Protein AF-0000000077903259 (afdb_homodimer)

Organism: NCBI:txid853

Nearest PDB structures (foldseek):
  1xty-assembly2_D  TM=8.530E-01  e=1.670E-07  Saccharolobus solfataricus P2
  2zv3-assembly3_F  TM=8.257E-01  e=1.287E-07  Methanocaldococcus jannaschii DSM 2661
  2zv3-assembly5_I-2  TM=8.261E-01  e=5.765E-07  Methanocaldococcus jannaschii DSM 2661
  1q7s-assembly3_B  TM=8.439E-01  e=1.436E-06  Homo sapiens
  2zv3-assembly2_C  TM=8.341E-01  e=1.436E-06  Methanocaldococcus jannaschii DSM 2661

Sequence (300 aa):
MRQLIIARKDLQMSPGKLAAQCCHASLAFLTDPIGMGQGVEPIEKDGEITGYRAEIMLEKATYEEWFDGSFTKTICGAKNHNQLLKAKTIAEELGLVENKDFFLIRDACHTELEPEEFDENGEGMTLTCIGFRPLPDEIAHQISHKFHLYMRQLIIARKDLQMSPGKLAAQCCHASLAFLTDPIGMGQGVEPIEKDGEITGYRAEIMLEKATYEEWFDGSFTKTICGAKNHNQLLKAKTIAEELGLVENKDFFLIRDACHTELEPEEFDENGEGMTLTCIGFRPLPDEIAHQISHKFHLY

pLDDT: mean 93.86, std 5.18, range [70.5, 98.88]

Structure (mmCIF, N/CA/C/O backbone):
data_AF-0000000077903259-model_v1
#
loop_
_entity.id
_entity.type
_entity.pdbx_description
1 polymer 'peptidyl-tRNA hydrolase'
#
loop_
_atom_site.group_PDB
_atom_site.id
_atom_site.type_symbol
_atom_site.label_atom_id
_atom_site.label_alt_id
_atom_site.label_comp_id
_atom_site.label_asym_id
_atom_site.label_entity_id
_atom_site.label_seq_id
_atom_site.pdbx_PDB_ins_code
_atom_site.Cartn_x
_atom_site.Cartn_y
_atom_site.Cartn_z
_atom_site.occupancy
_atom_site.B_iso_or_equiv
_atom_site.auth_seq_id
_atom_site.auth_comp_id
_atom_site.auth_asym_id
_atom_site.auth_atom_id
_atom_site.pdbx_PDB_model_num
ATOM 1 N N . MET A 1 1 ? -1.858 -5.828 15.93 1 91.44 1 MET A N 1
ATOM 2 C CA . MET A 1 1 ? -2.646 -5.172 14.891 1 91.44 1 MET A CA 1
ATOM 3 C C . MET A 1 1 ? -2.129 -5.531 13.5 1 91.44 1 MET A C 1
ATOM 5 O O . MET A 1 1 ? -0.922 -5.684 13.305 1 91.44 1 MET A O 1
ATOM 9 N N . ARG A 1 2 ? -3.115 -5.754 12.602 1 93.56 2 ARG A N 1
ATOM 10 C CA . ARG A 1 2 ? -2.705 -6.137 11.25 1 93.56 2 ARG A CA 1
ATOM 11 C C . ARG A 1 2 ? -3.646 -5.551 10.203 1 93.56 2 ARG A C 1
ATOM 13 O O . ARG A 1 2 ? -4.797 -5.227 10.508 1 93.56 2 ARG A O 1
ATOM 20 N N . GLN A 1 3 ? -3.064 -5.332 9.086 1 96.62 3 GLN A N 1
ATOM 21 C CA . GLN A 1 3 ? -3.902 -4.957 7.953 1 96.62 3 GLN A CA 1
ATOM 22 C C . GLN A 1 3 ? -4.258 -6.172 7.102 1 96.62 3 GLN A C 1
ATOM 24 O O . GLN A 1 3 ? -3.373 -6.926 6.695 1 96.62 3 GLN A O 1
ATOM 29 N N . LEU A 1 4 ? -5.523 -6.359 6.879 1 98.12 4 LEU A N 1
ATOM 30 C CA . LEU A 1 4 ? -6.047 -7.5 6.137 1 98.12 4 LEU A CA 1
ATOM 31 C C . LEU A 1 4 ? -6.457 -7.086 4.727 1 98.12 4 LEU A C 1
ATOM 33 O O . LEU A 1 4 ? -7.125 -6.062 4.543 1 98.12 4 LEU A O 1
ATOM 37 N N . ILE A 1 5 ? -6.043 -7.832 3.727 1 98.62 5 ILE A N 1
ATOM 38 C CA . ILE A 1 5 ? -6.473 -7.691 2.34 1 98.62 5 ILE A CA 1
ATOM 39 C C . ILE A 1 5 ? -6.941 -9.047 1.804 1 98.62 5 ILE A C 1
ATOM 41 O O . ILE A 1 5 ? -6.281 -10.062 2.02 1 98.62 5 ILE A O 1
ATOM 45 N N . ILE A 1 6 ? -8.047 -9.094 1.188 1 98.88 6 ILE A N 1
ATOM 46 C CA . ILE A 1 6 ? -8.594 -10.312 0.603 1 98.88 6 ILE A CA 1
ATOM 47 C C . ILE A 1 6 ? -8.781 -10.125 -0.901 1 98.88 6 ILE A C 1
ATOM 49 O O . ILE A 1 6 ? -9.445 -9.188 -1.338 1 98.88 6 ILE A O 1
ATOM 53 N N . ALA A 1 7 ? -8.203 -10.984 -1.684 1 98.75 7 ALA A N 1
ATOM 54 C CA . ALA A 1 7 ? -8.203 -10.828 -3.137 1 98.75 7 ALA A CA 1
ATOM 55 C C . ALA A 1 7 ? -8.82 -12.055 -3.814 1 98.75 7 ALA A C 1
ATOM 57 O O . ALA A 1 7 ? -8.688 -13.172 -3.324 1 98.75 7 ALA A O 1
ATOM 58 N N . ARG A 1 8 ? -9.398 -11.812 -4.953 1 98.5 8 ARG A N 1
ATOM 59 C CA . ARG A 1 8 ? -10.055 -12.875 -5.711 1 98.5 8 ARG A CA 1
ATOM 60 C C . ARG A 1 8 ? -9.031 -13.773 -6.387 1 98.5 8 ARG A C 1
ATOM 62 O O . ARG A 1 8 ? -8.141 -13.297 -7.09 1 98.5 8 ARG A O 1
ATOM 69 N N . LYS A 1 9 ? -9.227 -15.062 -6.262 1 98.06 9 LYS A N 1
ATOM 70 C CA . LYS A 1 9 ? -8.344 -16.062 -6.859 1 98.06 9 LYS A CA 1
ATOM 71 C C . LYS A 1 9 ? -8.836 -16.469 -8.25 1 98.06 9 LYS A C 1
ATOM 73 O O . LYS A 1 9 ? -8.047 -16.875 -9.102 1 98.06 9 LYS A O 1
ATOM 78 N N . ASP A 1 10 ? -10.133 -16.391 -8.469 1 97.81 10 ASP A N 1
ATOM 79 C CA . ASP A 1 10 ? -10.727 -16.875 -9.711 1 97.81 10 ASP A CA 1
ATOM 80 C C . ASP A 1 10 ? -10.281 -16.016 -10.898 1 97.81 10 ASP A C 1
ATOM 82 O O . ASP A 1 10 ? -10.391 -16.438 -12.047 1 97.81 10 ASP A O 1
ATOM 86 N N . LEU A 1 11 ? -9.828 -14.797 -10.68 1 97.38 11 LEU A N 1
ATOM 87 C CA . LEU A 1 11 ? -9.414 -13.898 -11.742 1 97.38 11 LEU A CA 1
ATOM 88 C C . LEU A 1 11 ? -8.07 -14.328 -12.328 1 97.38 11 LEU A C 1
ATOM 90 O O . LEU A 1 11 ? -7.676 -13.859 -13.398 1 97.38 11 LEU A O 1
ATOM 94 N N . GLN A 1 12 ? -7.359 -15.203 -11.57 1 96.5 12 GLN A N 1
ATOM 95 C CA . GLN A 1 12 ? -6.074 -15.727 -12.016 1 96.5 12 GLN A CA 1
ATOM 96 C C . GLN A 1 12 ? -5.125 -14.594 -12.398 1 96.5 12 GLN A C 1
ATOM 98 O O . GLN A 1 12 ? -4.516 -14.625 -13.469 1 96.5 12 GLN A O 1
ATOM 103 N N . MET A 1 13 ? -5.078 -13.641 -11.539 1 96.19 13 MET A N 1
ATOM 104 C CA . MET A 1 13 ? -4.16 -12.531 -11.766 1 96.19 13 MET A CA 1
ATOM 105 C C . MET A 1 13 ? -2.711 -13.008 -11.695 1 96.19 13 MET A C 1
ATOM 107 O O . MET A 1 13 ? -2.365 -13.836 -10.852 1 96.19 13 MET A O 1
ATOM 111 N N . SER A 1 14 ? -1.907 -12.414 -12.57 1 96.25 14 SER A N 1
ATOM 112 C CA . SER A 1 14 ? -0.475 -12.617 -12.375 1 96.25 14 SER A CA 1
ATOM 113 C C . SER A 1 14 ? -0.021 -12.109 -11.016 1 96.25 14 SER A C 1
ATOM 115 O O . SER A 1 14 ? -0.695 -11.281 -10.398 1 96.25 14 SER A O 1
ATOM 117 N N . PRO A 1 15 ? 1.09 -12.586 -10.508 1 96.69 15 PRO A N 1
ATOM 118 C CA . PRO A 1 15 ? 1.569 -12.125 -9.211 1 96.69 15 PRO A CA 1
ATOM 119 C C . PRO A 1 15 ? 1.771 -10.609 -9.164 1 96.69 15 PRO A C 1
ATOM 121 O O . PRO A 1 15 ? 1.456 -9.969 -8.156 1 96.69 15 PRO A O 1
ATOM 124 N N . GLY A 1 16 ? 2.264 -10.047 -10.234 1 96.12 16 GLY A N 1
ATOM 125 C CA . GLY A 1 16 ? 2.436 -8.609 -10.297 1 96.12 16 GLY A CA 1
ATOM 126 C C . GLY A 1 16 ? 1.126 -7.844 -10.242 1 96.12 16 GLY A C 1
ATOM 127 O O . GLY A 1 16 ? 1.014 -6.844 -9.523 1 96.12 16 GLY A O 1
ATOM 128 N N . LYS A 1 17 ? 0.178 -8.273 -11.016 1 95.81 17 LYS A N 1
ATOM 129 C CA . LYS A 1 17 ? -1.142 -7.648 -11.023 1 95.81 17 LYS A CA 1
ATOM 130 C C . LYS A 1 17 ? -1.812 -7.77 -9.656 1 95.81 17 LYS A C 1
ATOM 132 O O . LYS A 1 17 ? -2.406 -6.805 -9.164 1 95.81 17 LYS A O 1
ATOM 137 N N . LEU A 1 18 ? -1.732 -8.945 -9.078 1 97.69 18 LEU A N 1
ATOM 138 C CA . LEU A 1 18 ? -2.246 -9.148 -7.73 1 97.69 18 LEU A CA 1
ATOM 139 C C . LEU A 1 18 ? -1.604 -8.164 -6.754 1 97.69 18 LEU A C 1
ATOM 141 O O . LEU A 1 18 ? -2.301 -7.516 -5.969 1 97.69 18 LEU A O 1
ATOM 145 N N . ALA A 1 19 ? -0.307 -8.094 -6.809 1 98 19 ALA A N 1
ATOM 146 C CA . ALA A 1 19 ? 0.426 -7.203 -5.918 1 98 19 ALA A CA 1
ATOM 147 C C . ALA A 1 19 ? -0.022 -5.754 -6.105 1 98 19 ALA A C 1
ATOM 149 O O . ALA A 1 19 ? -0.233 -5.035 -5.125 1 98 19 ALA A O 1
ATOM 150 N N . ALA A 1 20 ? -0.173 -5.328 -7.332 1 97 20 ALA A N 1
ATOM 151 C CA . ALA A 1 20 ? -0.609 -3.963 -7.621 1 97 20 ALA A CA 1
ATOM 152 C C . ALA A 1 20 ? -1.976 -3.682 -7.004 1 97 20 ALA A C 1
ATOM 154 O O . ALA A 1 20 ? -2.184 -2.629 -6.395 1 97 20 ALA A O 1
ATOM 155 N N . GLN A 1 21 ? -2.902 -4.578 -7.203 1 96.88 21 GLN A N 1
ATOM 156 C CA . GLN A 1 21 ? -4.238 -4.398 -6.648 1 96.88 21 GLN A CA 1
ATOM 157 C C . GLN A 1 21 ? -4.199 -4.375 -5.121 1 96.88 21 GLN A C 1
ATOM 159 O O . GLN A 1 21 ? -4.891 -3.572 -4.488 1 96.88 21 GLN A O 1
ATOM 164 N N . CYS A 1 22 ? -3.402 -5.281 -4.535 1 97.94 22 CYS A N 1
ATOM 165 C CA . CYS A 1 22 ? -3.268 -5.309 -3.082 1 97.94 22 CYS A CA 1
ATOM 166 C C . CYS A 1 22 ? -2.65 -4.016 -2.566 1 97.94 22 CYS A C 1
ATOM 168 O O . CYS A 1 22 ? -3.002 -3.543 -1.484 1 97.94 22 CYS A O 1
ATOM 170 N N . CYS A 1 23 ? -1.709 -3.473 -3.303 1 97.5 23 CYS A N 1
ATOM 171 C CA . CYS A 1 23 ? -1.131 -2.186 -2.934 1 97.5 23 CYS A CA 1
ATOM 172 C C . CYS A 1 23 ? -2.197 -1.097 -2.906 1 97.5 23 CYS A C 1
ATOM 174 O O . CYS A 1 23 ? -2.232 -0.279 -1.985 1 97.5 23 CYS A O 1
ATOM 176 N N . HIS A 1 24 ? -3.039 -1.064 -3.906 1 96.31 24 HIS A N 1
ATOM 177 C CA . HIS A 1 24 ? -4.148 -0.12 -3.908 1 96.31 24 HIS A CA 1
ATOM 178 C C . HIS A 1 24 ? -5.023 -0.292 -2.67 1 96.31 24 HIS A C 1
ATOM 180 O O . HIS A 1 24 ? -5.367 0.689 -2.008 1 96.31 24 HIS A O 1
ATOM 186 N N . ALA A 1 25 ? -5.309 -1.51 -2.398 1 97 25 ALA A N 1
ATOM 187 C CA . ALA A 1 25 ? -6.152 -1.824 -1.248 1 97 25 ALA A CA 1
ATOM 188 C C . ALA A 1 25 ? -5.496 -1.372 0.053 1 97 25 ALA A C 1
ATOM 190 O O . ALA A 1 25 ? -6.152 -0.788 0.917 1 97 25 ALA A O 1
ATOM 191 N N . SER A 1 26 ? -4.227 -1.619 0.154 1 96.5 26 SER A N 1
ATOM 192 C CA . SER A 1 26 ? -3.471 -1.312 1.364 1 96.5 26 SER A CA 1
ATOM 193 C C . SER A 1 26 ? -3.393 0.192 1.601 1 96.5 26 SER A C 1
ATOM 195 O O . SER A 1 26 ? -3.42 0.648 2.746 1 96.5 26 SER A O 1
ATOM 197 N N . LEU A 1 27 ? -3.377 0.923 0.564 1 95.12 27 LEU A N 1
ATOM 198 C CA . LEU A 1 27 ? -3.143 2.361 0.639 1 95.12 27 LEU A CA 1
ATOM 199 C C . LEU A 1 27 ? -4.457 3.119 0.791 1 95.12 27 LEU A C 1
ATOM 201 O O . LEU A 1 27 ? -4.461 4.289 1.176 1 95.12 27 LEU A O 1
ATOM 205 N N . ALA A 1 28 ? -5.535 2.521 0.55 1 94.38 28 ALA A N 1
ATOM 206 C CA . ALA A 1 28 ? -6.809 3.197 0.319 1 94.38 28 ALA A CA 1
ATOM 207 C C . ALA A 1 28 ? -7.246 3.98 1.554 1 94.38 28 ALA A C 1
ATOM 209 O O . ALA A 1 28 ? -7.758 5.094 1.438 1 94.38 28 ALA A O 1
ATOM 210 N N . PHE A 1 29 ? -6.977 3.439 2.762 1 92.31 29 PHE A N 1
ATOM 211 C CA . PHE A 1 29 ? -7.469 4.098 3.967 1 92.31 29 PHE A CA 1
ATOM 212 C C . PHE A 1 29 ? -6.742 5.422 4.191 1 92.31 29 PHE A C 1
ATOM 214 O O . PHE A 1 29 ? -7.262 6.309 4.871 1 92.31 29 PHE A O 1
ATOM 221 N N . LEU A 1 30 ? -5.633 5.559 3.637 1 90.81 30 LEU A N 1
ATOM 222 C CA . LEU A 1 30 ? -4.883 6.805 3.732 1 90.81 30 LEU A CA 1
ATOM 223 C C . LEU A 1 30 ? -5.145 7.691 2.521 1 90.81 30 LEU A C 1
ATOM 225 O O . LEU A 1 30 ? -5.363 8.898 2.666 1 90.81 30 LEU A O 1
ATOM 229 N N . THR A 1 31 ? -5.195 7.102 1.336 1 91.12 31 THR A N 1
ATOM 230 C CA . THR A 1 31 ? -5.199 7.871 0.098 1 91.12 31 THR A CA 1
ATOM 231 C C . THR A 1 31 ? -6.609 8.352 -0.236 1 91.12 31 THR A C 1
ATOM 233 O O . THR A 1 31 ? -6.781 9.414 -0.837 1 91.12 31 THR A O 1
ATOM 236 N N . ASP A 1 32 ? -7.582 7.594 0.108 1 90 32 ASP A N 1
ATOM 237 C CA . ASP A 1 32 ? -8.953 7.945 -0.251 1 90 32 ASP A CA 1
ATOM 238 C C . ASP A 1 32 ? -9.344 9.289 0.347 1 90 32 ASP A C 1
ATOM 240 O O . ASP A 1 32 ? -9.734 10.211 -0.378 1 90 32 ASP A O 1
ATOM 244 N N . PRO A 1 33 ? -9.18 9.5 1.655 1 88.5 33 PRO A N 1
ATOM 245 C CA . PRO A 1 33 ? -9.516 10.805 2.227 1 88.5 33 PRO A CA 1
ATOM 246 C C . PRO A 1 33 ? -8.695 11.945 1.629 1 88.5 33 PRO A C 1
ATOM 248 O O . PRO A 1 33 ? -9.219 13.039 1.399 1 88.5 33 PRO A O 1
ATOM 251 N N . ILE A 1 34 ? -7.465 11.688 1.386 1 90.31 34 ILE A N 1
ATOM 252 C CA . ILE A 1 34 ? -6.578 12.703 0.835 1 90.31 34 ILE A CA 1
ATOM 253 C C . ILE A 1 34 ? -7.027 13.078 -0.577 1 90.31 34 ILE A C 1
ATOM 255 O O . ILE A 1 34 ? -7.105 14.258 -0.921 1 90.31 34 ILE A O 1
ATOM 259 N N . GLY A 1 35 ? -7.281 12.078 -1.343 1 88.25 35 GLY A N 1
ATOM 260 C CA . GLY A 1 35 ? -7.734 12.312 -2.705 1 88.25 35 GLY A CA 1
ATOM 261 C C . GLY A 1 35 ? -9.039 13.078 -2.777 1 88.25 35 GLY A C 1
ATOM 262 O O . GLY A 1 35 ? -9.281 13.812 -3.736 1 88.25 35 GLY A O 1
ATOM 263 N N . MET A 1 36 ? -9.836 12.906 -1.76 1 87.81 36 MET A N 1
ATOM 264 C CA . MET A 1 36 ? -11.109 13.609 -1.692 1 87.81 36 MET A CA 1
ATOM 265 C C . MET A 1 36 ? -10.922 15.016 -1.127 1 87.81 36 MET A C 1
ATOM 267 O O . MET A 1 36 ? -11.898 15.742 -0.927 1 87.81 36 MET A O 1
ATOM 271 N N . GLY A 1 37 ? -9.719 15.344 -0.806 1 88.69 37 GLY A N 1
ATOM 272 C CA . GLY A 1 37 ? -9.391 16.672 -0.336 1 88.69 37 GLY A CA 1
ATOM 273 C C . GLY A 1 37 ? -9.641 16.859 1.148 1 88.69 37 GLY A C 1
ATOM 274 O O . GLY A 1 37 ? -9.578 17.984 1.656 1 88.69 37 GLY A O 1
ATOM 275 N N . GLN A 1 38 ? -9.961 15.82 1.766 1 88.25 38 GLN A N 1
ATOM 276 C CA . GLN A 1 38 ? -10.195 15.93 3.201 1 88.25 38 GLN A CA 1
ATOM 277 C C . GLN A 1 38 ? -8.898 16.203 3.955 1 88.25 38 GLN A C 1
ATOM 279 O O . GLN A 1 38 ? -7.938 15.43 3.846 1 88.25 38 GLN A O 1
ATOM 284 N N . GLY A 1 39 ? -8.945 17.344 4.621 1 91.56 39 GLY A N 1
ATOM 285 C CA . GLY A 1 39 ? -7.781 17.703 5.418 1 91.56 39 GLY A CA 1
ATOM 286 C C . GLY A 1 39 ? -6.578 18.078 4.574 1 91.56 39 GLY A C 1
ATOM 287 O O . GLY A 1 39 ? -5.438 17.844 4.969 1 91.56 39 GLY A O 1
ATOM 288 N N . VAL A 1 40 ? -6.828 18.578 3.387 1 95.25 40 VAL A N 1
ATOM 289 C CA . VAL A 1 40 ? -5.73 18.953 2.5 1 95.25 40 VAL A CA 1
ATOM 290 C C . VAL A 1 40 ? -5.738 20.453 2.281 1 95.25 40 VAL A C 1
ATOM 292 O O . VAL A 1 40 ? -6.781 21.047 1.987 1 95.25 40 VAL A O 1
ATOM 295 N N . GLU A 1 41 ? -4.594 21.078 2.404 1 96.31 41 GLU A N 1
ATOM 296 C CA . GLU A 1 41 ? -4.434 22.516 2.201 1 96.31 41 GLU A CA 1
ATOM 297 C C . GLU A 1 41 ? -3.268 22.812 1.263 1 96.31 41 GLU A C 1
ATOM 299 O O . GLU A 1 41 ? -2.195 22.219 1.385 1 96.31 41 GLU A O 1
ATOM 304 N N . PRO A 1 42 ? -3.457 23.734 0.375 1 95.69 42 PRO A N 1
ATOM 305 C CA . PRO A 1 42 ? -2.344 24.094 -0.505 1 95.69 42 PRO A CA 1
ATOM 306 C C . PRO A 1 42 ? -1.256 24.891 0.217 1 95.69 42 PRO A C 1
ATOM 308 O O . PRO A 1 42 ? -1.55 25.641 1.146 1 95.69 42 PRO A O 1
ATOM 311 N N . ILE A 1 43 ? -0.126 24.609 -0.135 1 95.44 43 ILE A N 1
ATOM 312 C CA . ILE A 1 43 ? 1.02 25.406 0.302 1 95.44 43 ILE A CA 1
ATOM 313 C C . ILE A 1 43 ? 1.382 26.422 -0.774 1 95.44 43 ILE A C 1
ATOM 315 O O . ILE A 1 43 ? 1.699 26.062 -1.907 1 95.44 43 ILE A O 1
ATOM 319 N N . GLU A 1 44 ? 1.306 27.609 -0.388 1 94.88 44 GLU A N 1
ATOM 320 C CA . GLU A 1 44 ? 1.547 28.688 -1.344 1 94.88 44 GLU A CA 1
ATOM 321 C C . GLU A 1 44 ? 2.846 29.422 -1.029 1 94.88 44 GLU A C 1
ATOM 323 O O . GLU A 1 44 ? 3.131 29.719 0.133 1 94.88 44 GLU A O 1
ATOM 328 N N . LYS A 1 45 ? 3.643 29.625 -2.014 1 92.56 45 LYS A N 1
ATOM 329 C CA . LYS A 1 45 ? 4.84 30.453 -1.987 1 92.56 45 LYS A CA 1
ATOM 330 C C . LYS A 1 45 ? 4.855 31.438 -3.156 1 92.56 45 LYS A C 1
ATOM 332 O O . LYS A 1 45 ? 4.754 31.031 -4.316 1 92.56 45 LYS A O 1
ATOM 337 N N . ASP A 1 46 ? 5.039 32.75 -2.754 1 94.75 46 ASP A N 1
ATOM 338 C CA . ASP A 1 46 ? 5.105 33.812 -3.756 1 94.75 46 ASP A CA 1
ATOM 339 C C . ASP A 1 46 ? 3.924 33.75 -4.719 1 94.75 46 ASP A C 1
ATOM 341 O O . ASP A 1 46 ? 4.098 33.844 -5.938 1 94.75 46 ASP A O 1
ATOM 345 N N . GLY A 1 47 ? 2.764 33.344 -4.23 1 93 47 GLY A N 1
ATOM 346 C CA . GLY A 1 47 ? 1.527 33.344 -4.992 1 93 47 GLY A CA 1
ATOM 347 C C . GLY A 1 47 ? 1.327 32.062 -5.805 1 93 47 GLY A C 1
ATOM 348 O O . GLY A 1 47 ? 0.363 31.969 -6.562 1 93 47 GLY A O 1
ATOM 349 N N . GLU A 1 48 ? 2.221 31.172 -5.664 1 95 48 GLU A N 1
ATOM 350 C CA . GLU A 1 48 ? 2.125 29.938 -6.418 1 95 48 GLU A CA 1
ATOM 351 C C . GLU A 1 48 ? 2.008 28.734 -5.488 1 95 48 GLU A C 1
ATOM 353 O O . GLU A 1 48 ? 2.658 28.688 -4.441 1 95 48 GLU A O 1
ATOM 358 N N . ILE A 1 49 ? 1.126 27.781 -5.879 1 95.19 49 ILE A N 1
ATOM 359 C CA . ILE A 1 49 ? 1.021 26.531 -5.121 1 95.19 49 ILE A CA 1
ATOM 360 C C . ILE A 1 49 ? 2.244 25.672 -5.395 1 95.19 49 ILE A C 1
ATOM 362 O O . ILE A 1 49 ? 2.523 25.312 -6.547 1 95.19 49 ILE A O 1
ATOM 366 N N . THR A 1 50 ? 2.902 25.359 -4.324 1 94.81 50 THR A N 1
ATOM 367 C CA . THR A 1 50 ? 4.137 24.594 -4.484 1 94.81 50 THR A CA 1
ATOM 368 C C . THR A 1 50 ? 3.971 23.172 -3.953 1 94.81 50 THR A C 1
ATOM 370 O O . THR A 1 50 ? 4.809 22.312 -4.211 1 94.81 50 THR A O 1
ATOM 373 N N . GLY A 1 51 ? 2.92 22.938 -3.229 1 95.75 51 GLY A N 1
ATOM 374 C CA . GLY A 1 51 ? 2.639 21.641 -2.639 1 95.75 51 GLY A CA 1
ATOM 375 C C . GLY A 1 51 ? 1.364 21.609 -1.818 1 95.75 51 GLY A C 1
ATOM 376 O O . GLY A 1 51 ? 0.602 22.578 -1.823 1 95.75 51 GLY A O 1
ATOM 377 N N . TYR A 1 52 ? 1.137 20.531 -1.236 1 94.94 52 TYR A N 1
ATOM 378 C CA . TYR A 1 52 ? -0.054 20.375 -0.409 1 94.94 52 TYR A CA 1
ATOM 379 C C . TYR A 1 52 ? 0.295 19.766 0.942 1 94.94 52 TYR A C 1
ATOM 381 O O . TYR A 1 52 ? 1.182 18.922 1.034 1 94.94 52 TYR A O 1
ATOM 389 N N . ARG A 1 53 ? -0.414 20.25 1.889 1 95.5 53 ARG A N 1
ATOM 390 C CA . ARG A 1 53 ? -0.334 19.672 3.227 1 95.5 53 ARG A CA 1
ATOM 391 C C . ARG A 1 53 ? -1.581 18.859 3.545 1 95.5 53 ARG A C 1
ATOM 393 O O . ARG A 1 53 ? -2.697 19.375 3.516 1 95.5 53 ARG A O 1
ATOM 400 N N . ALA A 1 54 ? -1.35 17.609 3.781 1 94.81 54 ALA A N 1
ATOM 401 C CA . ALA A 1 54 ? -2.469 16.734 4.121 1 94.81 54 ALA A CA 1
ATOM 402 C C . ALA A 1 54 ? -2.426 16.328 5.594 1 94.81 54 ALA A C 1
ATOM 404 O O . ALA A 1 54 ? -1.362 16 6.125 1 94.81 54 ALA A O 1
ATOM 405 N N . GLU A 1 55 ? -3.557 16.391 6.211 1 94.75 55 GLU A N 1
ATOM 406 C CA . GLU A 1 55 ? -3.697 15.961 7.602 1 94.75 55 GLU A CA 1
ATOM 407 C C . GLU A 1 55 ? -4.465 14.641 7.699 1 94.75 55 GLU A C 1
ATOM 409 O O . GLU A 1 55 ? -5.547 14.508 7.129 1 94.75 55 GLU A O 1
ATOM 414 N N . ILE A 1 56 ? -3.9 13.789 8.414 1 92.5 56 ILE A N 1
ATOM 415 C CA . ILE A 1 56 ? -4.535 12.492 8.609 1 92.5 56 ILE A CA 1
ATOM 416 C C . ILE A 1 56 ? -4.773 12.25 10.102 1 92.5 56 ILE A C 1
ATOM 418 O O . ILE A 1 56 ? -3.867 12.438 10.922 1 92.5 56 ILE A O 1
ATOM 422 N N . MET A 1 57 ? -5.973 11.883 10.398 1 92.81 57 MET A N 1
ATOM 423 C CA . MET A 1 57 ? -6.316 11.531 11.773 1 92.81 57 MET A CA 1
ATOM 424 C C . MET A 1 57 ? -6.133 10.039 12.016 1 92.81 57 MET A C 1
ATOM 426 O O . MET A 1 57 ? -6.773 9.219 11.352 1 92.81 57 MET A O 1
ATOM 430 N N . LEU A 1 58 ? -5.266 9.688 12.891 1 92.19 58 LEU A N 1
ATOM 431 C CA . LEU A 1 58 ? -4.973 8.297 13.211 1 92.19 58 LEU A CA 1
ATOM 432 C C . LEU A 1 58 ? -5.539 7.918 14.57 1 92.19 58 LEU A C 1
ATOM 434 O O . LEU A 1 58 ? -5.406 8.68 15.539 1 92.19 58 LEU A O 1
ATOM 438 N N . GLU A 1 59 ? -6.141 6.777 14.578 1 91.44 59 GLU A N 1
ATOM 439 C CA . GLU A 1 59 ? -6.527 6.223 15.875 1 91.44 59 GLU A CA 1
ATOM 440 C C . GLU A 1 59 ? -5.305 5.926 16.734 1 91.44 59 GLU A C 1
ATOM 442 O O . GLU A 1 59 ? -4.23 5.625 16.219 1 91.44 59 GLU A O 1
ATOM 447 N N . LYS A 1 60 ? -5.52 5.996 18.062 1 92.38 60 LYS A N 1
ATOM 448 C CA . LYS A 1 60 ? -4.422 5.809 19 1 92.38 60 LYS A CA 1
ATOM 449 C C . LYS A 1 60 ? -3.729 4.469 18.781 1 92.38 60 LYS A C 1
ATOM 451 O O . LYS A 1 60 ? -2.512 4.418 18.578 1 92.38 60 LYS A O 1
ATOM 456 N N . ALA A 1 61 ? -4.449 3.451 18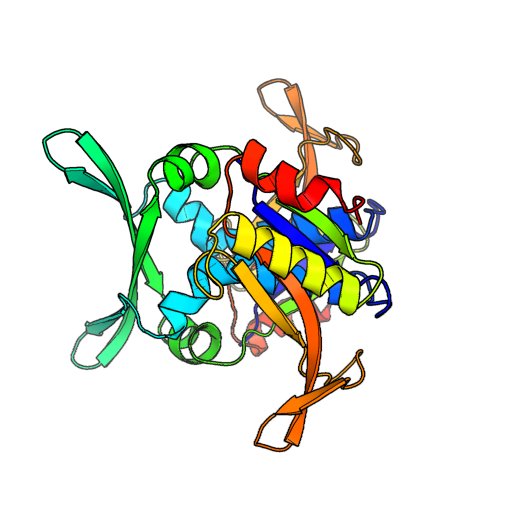.719 1 89.56 61 ALA A N 1
ATOM 457 C CA . ALA A 1 61 ? -3.883 2.113 18.578 1 89.56 61 ALA A CA 1
ATOM 458 C C . ALA A 1 61 ? -3.188 1.959 17.234 1 89.56 61 ALA A C 1
ATOM 460 O O . ALA A 1 61 ? -2.127 1.336 17.141 1 89.56 61 ALA A O 1
ATOM 461 N N . THR A 1 62 ? -3.787 2.506 16.188 1 89.31 62 THR A N 1
ATOM 462 C CA . THR A 1 62 ? -3.211 2.412 14.844 1 89.31 62 THR A CA 1
ATOM 463 C C . THR A 1 62 ? -1.824 3.049 14.805 1 89.31 62 THR A C 1
ATOM 465 O O . THR A 1 62 ? -0.882 2.467 14.266 1 89.31 62 THR A O 1
ATOM 468 N N . TYR A 1 63 ? -1.713 4.164 15.383 1 90.94 63 TYR A N 1
ATOM 469 C CA . TYR A 1 63 ? -0.417 4.832 15.383 1 90.94 63 TYR A CA 1
ATOM 470 C C . TYR A 1 63 ? 0.577 4.094 16.281 1 90.94 63 TYR A C 1
ATOM 472 O O . TYR A 1 63 ? 1.682 3.764 15.836 1 90.94 63 TYR A O 1
ATOM 480 N N . GLU A 1 64 ? 0.208 3.75 17.484 1 90.38 64 GLU A N 1
ATOM 481 C CA . GLU A 1 64 ? 1.132 3.248 18.5 1 90.38 64 GLU A CA 1
ATOM 482 C C . GLU A 1 64 ? 1.511 1.795 18.234 1 90.38 64 GLU A C 1
ATOM 484 O O . GLU A 1 64 ? 2.621 1.367 18.547 1 90.38 64 GLU A O 1
ATOM 489 N N . GLU A 1 65 ? 0.641 1.062 17.578 1 86.25 65 GLU A N 1
ATOM 490 C CA . GLU A 1 65 ? 0.875 -0.371 17.422 1 86.25 65 GLU A CA 1
ATOM 491 C C . GLU A 1 65 ? 1.269 -0.718 15.992 1 86.25 65 GLU A C 1
ATOM 493 O O . GLU A 1 65 ? 1.979 -1.697 15.758 1 86.25 65 GLU A O 1
ATOM 498 N N . TRP A 1 66 ? 0.828 0.046 15.086 1 84.31 66 TRP A N 1
ATOM 499 C CA . TRP A 1 66 ? 1.043 -0.354 13.703 1 84.31 66 TRP A CA 1
ATOM 500 C C . TRP A 1 66 ? 2.035 0.578 13.008 1 84.31 66 TRP A C 1
ATOM 502 O O . TRP A 1 66 ? 3.041 0.125 12.461 1 84.31 66 TRP A O 1
ATOM 512 N N . PHE A 1 67 ? 1.865 1.894 13.156 1 81.56 67 PHE A N 1
ATOM 513 C CA . PHE A 1 67 ? 2.781 2.826 12.516 1 81.56 67 PHE A CA 1
ATOM 514 C C . PHE A 1 67 ? 4.125 2.852 13.234 1 81.56 67 PHE A C 1
ATOM 516 O O . PHE A 1 67 ? 5.172 2.998 12.602 1 81.56 67 PHE A O 1
ATOM 523 N N . ASP A 1 68 ? 4.109 2.795 14.516 1 74.38 68 ASP A N 1
ATOM 524 C CA . ASP A 1 68 ? 5.316 2.885 15.328 1 74.38 68 ASP A CA 1
ATOM 525 C C . ASP A 1 68 ? 5.848 1.495 15.68 1 74.38 68 ASP A C 1
ATOM 527 O O . ASP A 1 68 ? 6.672 1.35 16.578 1 74.38 68 ASP A O 1
ATOM 531 N N . GLY A 1 69 ? 5.324 0.473 15.07 1 70.88 69 GLY A N 1
ATOM 532 C CA . GLY A 1 69 ? 5.719 -0.896 15.367 1 70.88 69 GLY A CA 1
ATOM 533 C C . GLY A 1 69 ? 5.766 -1.78 14.133 1 70.88 69 GLY A C 1
ATOM 534 O O . GLY A 1 69 ? 6.359 -1.407 13.117 1 70.88 69 GLY A O 1
ATOM 535 N N . SER A 1 70 ? 5.113 -2.971 14.367 1 70.56 70 SER A N 1
ATOM 536 C CA . SER A 1 70 ? 5.098 -3.998 13.336 1 70.56 70 SER A CA 1
ATOM 537 C C . SER A 1 70 ? 3.994 -3.738 12.312 1 70.56 70 SER A C 1
ATOM 539 O O . SER A 1 70 ? 2.828 -3.576 12.68 1 70.56 70 SER A O 1
ATOM 541 N N . PHE A 1 71 ? 4.344 -3.551 11.078 1 79.88 71 PHE A N 1
ATOM 542 C CA . PHE A 1 71 ? 3.414 -3.414 9.961 1 79.88 71 PHE A CA 1
ATOM 543 C C . PHE A 1 71 ? 3.066 -4.777 9.375 1 79.88 71 PHE A C 1
ATOM 545 O O . PHE A 1 71 ? 3.428 -5.078 8.234 1 79.88 71 PHE A O 1
ATOM 552 N N . THR A 1 72 ? 2.271 -5.508 10.141 1 83.25 72 THR A N 1
ATOM 553 C CA . THR A 1 72 ? 1.924 -6.848 9.688 1 83.25 72 THR A CA 1
ATOM 554 C C . THR A 1 72 ? 0.77 -6.801 8.688 1 83.25 72 THR A C 1
ATOM 556 O O . THR A 1 72 ? -0.241 -6.137 8.93 1 83.25 72 THR A O 1
ATOM 559 N N . LYS A 1 73 ? 0.958 -7.32 7.547 1 91.44 73 LYS A N 1
ATOM 560 C CA . LYS A 1 73 ? -0.082 -7.449 6.531 1 91.44 73 LYS A CA 1
ATOM 561 C C . LYS A 1 73 ? -0.408 -8.914 6.262 1 91.44 73 LYS A C 1
ATOM 563 O O . LYS A 1 73 ? 0.491 -9.758 6.207 1 91.44 73 LYS A O 1
ATOM 568 N N . THR A 1 74 ? -1.651 -9.211 6.125 1 94.75 74 THR A N 1
ATOM 569 C CA . THR A 1 74 ? -2.133 -10.547 5.785 1 94.75 74 THR A CA 1
ATOM 570 C C . THR A 1 74 ? -2.945 -10.516 4.492 1 94.75 74 THR A C 1
ATOM 572 O O . THR A 1 74 ? -3.928 -9.781 4.387 1 94.75 74 THR A O 1
ATOM 575 N N . ILE A 1 75 ? -2.506 -11.289 3.533 1 98 75 ILE A N 1
ATOM 576 C CA . ILE A 1 75 ? -3.213 -11.391 2.264 1 98 75 ILE A CA 1
ATOM 577 C C . ILE A 1 75 ? -3.965 -12.719 2.201 1 98 75 ILE A C 1
ATOM 579 O O . ILE A 1 75 ? -3.352 -13.789 2.256 1 98 75 ILE A O 1
ATOM 583 N N . CYS A 1 76 ? -5.234 -12.695 2.092 1 98.5 76 CYS A N 1
ATOM 584 C CA . CYS A 1 76 ? -6.059 -13.891 1.958 1 98.5 76 CYS A CA 1
ATOM 585 C C . CYS A 1 76 ? -6.695 -13.961 0.575 1 98.5 76 CYS A C 1
ATOM 587 O O . CYS A 1 76 ? -6.672 -12.984 -0.176 1 98.5 76 CYS A O 1
ATOM 589 N N . GLY A 1 77 ? -7.184 -15.148 0.256 1 98.56 77 GLY A N 1
ATOM 590 C CA . GLY A 1 77 ? -7.82 -15.359 -1.034 1 98.56 77 GLY A CA 1
ATOM 591 C C . GLY A 1 77 ? -9.305 -15.664 -0.926 1 98.56 77 GLY A C 1
ATOM 592 O O . GLY A 1 77 ? -9.719 -16.453 -0.077 1 98.56 77 GLY A O 1
ATOM 593 N N . ALA A 1 78 ? -10.055 -14.953 -1.698 1 98.5 78 ALA A N 1
ATOM 594 C CA . ALA A 1 78 ? -11.445 -15.344 -1.939 1 98.5 78 ALA A CA 1
ATOM 595 C C . ALA A 1 78 ? -11.57 -16.156 -3.221 1 98.5 78 ALA A C 1
ATOM 597 O O . ALA A 1 78 ? -11.039 -15.773 -4.266 1 98.5 78 ALA A O 1
ATOM 598 N N . LYS A 1 79 ? -12.289 -17.188 -3.211 1 97.75 79 LYS A N 1
ATOM 599 C CA . LYS A 1 79 ? -12.383 -18.109 -4.344 1 97.75 79 LYS A CA 1
ATOM 600 C C . LYS A 1 79 ? -13.023 -17.422 -5.551 1 97.75 79 LYS A C 1
ATOM 602 O O . LYS A 1 79 ? -12.727 -17.766 -6.695 1 97.75 79 LYS A O 1
ATOM 607 N N . ASN A 1 80 ? -13.977 -16.562 -5.301 1 97.62 80 ASN A N 1
ATOM 608 C CA . ASN A 1 80 ? -14.695 -15.867 -6.363 1 97.62 80 ASN A CA 1
ATOM 609 C C . ASN A 1 80 ? -15.312 -14.562 -5.867 1 97.62 80 ASN A C 1
ATOM 611 O O . ASN A 1 80 ? -15.102 -14.172 -4.719 1 97.62 80 ASN A O 1
ATOM 615 N N . HIS A 1 81 ? -16 -13.922 -6.781 1 97.69 81 HIS A N 1
ATOM 616 C CA . HIS A 1 81 ? -16.656 -12.648 -6.535 1 97.69 81 HIS A CA 1
ATOM 617 C C . HIS A 1 81 ? -17.594 -12.742 -5.336 1 97.69 81 HIS A C 1
ATOM 619 O O . HIS A 1 81 ? -17.547 -11.891 -4.441 1 97.69 81 HIS A O 1
ATOM 625 N N . ASN A 1 82 ? -18.406 -13.75 -5.246 1 97.75 82 ASN A N 1
ATOM 626 C CA . ASN A 1 82 ? -19.406 -13.898 -4.184 1 97.75 82 ASN A CA 1
ATOM 627 C C . ASN A 1 82 ? -18.734 -14.062 -2.82 1 97.75 82 ASN A C 1
ATOM 629 O O . ASN A 1 82 ? -19.203 -13.5 -1.828 1 97.75 82 ASN A O 1
ATOM 633 N N . GLN A 1 83 ? -17.688 -14.82 -2.762 1 97.75 83 GLN A N 1
ATOM 634 C CA . GLN A 1 83 ? -17 -15 -1.493 1 97.75 83 GLN A CA 1
ATOM 635 C C . GLN A 1 83 ? -16.359 -13.695 -1.027 1 97.75 83 GLN A C 1
ATOM 637 O O . GLN A 1 83 ? -16.328 -13.406 0.172 1 97.75 83 GLN A O 1
ATOM 642 N N . LEU A 1 84 ? -15.828 -12.969 -1.965 1 98.31 84 LEU A N 1
ATOM 643 C CA . LEU A 1 84 ? -15.273 -11.664 -1.604 1 98.31 84 LEU A CA 1
ATOM 644 C C . LEU A 1 84 ? -16.344 -10.781 -0.966 1 98.31 84 LEU A C 1
ATOM 646 O O . LEU A 1 84 ? -16.078 -10.109 0.036 1 98.31 84 LEU A O 1
ATOM 650 N N . LEU A 1 85 ? -17.547 -10.82 -1.502 1 98 85 LEU A N 1
ATOM 651 C CA . LEU A 1 85 ? -18.641 -10.008 -0.973 1 98 85 LEU A CA 1
ATOM 652 C C . LEU A 1 85 ? -19.078 -10.508 0.402 1 98 85 LEU A C 1
ATOM 654 O O . LEU A 1 85 ? -19.594 -9.734 1.213 1 98 85 LEU A O 1
ATOM 658 N N . LYS A 1 86 ? -18.859 -11.766 0.651 1 97.81 86 LYS A N 1
ATOM 659 C CA . LYS A 1 86 ? -19.109 -12.273 1.997 1 97.81 86 LYS A CA 1
ATOM 660 C C . LYS A 1 86 ? -18.203 -11.594 3.02 1 97.81 86 LYS A C 1
ATOM 662 O O . LYS A 1 86 ? -18.625 -11.312 4.145 1 97.81 86 LYS A O 1
ATOM 667 N N . ALA A 1 87 ? -16.953 -11.367 2.658 1 98 87 ALA A N 1
ATOM 668 C CA . ALA A 1 87 ? -16.047 -10.641 3.537 1 98 87 ALA A CA 1
ATOM 669 C C . ALA A 1 87 ? -16.594 -9.242 3.852 1 98 87 ALA A C 1
ATOM 671 O O . ALA A 1 87 ? -16.516 -8.789 4.996 1 98 87 ALA A O 1
ATOM 672 N N . LYS A 1 88 ? -17.109 -8.625 2.801 1 98.25 88 LYS A N 1
ATOM 673 C CA . LYS A 1 88 ? -17.75 -7.324 2.982 1 98.25 88 LYS A CA 1
ATOM 674 C C . LYS A 1 88 ? -18.891 -7.406 3.988 1 98.25 88 LYS A C 1
ATOM 676 O O . LYS A 1 88 ? -19 -6.566 4.883 1 98.25 88 LYS A O 1
ATOM 681 N N . THR A 1 89 ? -19.703 -8.383 3.811 1 98.31 89 THR A N 1
ATOM 682 C CA . THR A 1 89 ? -20.859 -8.562 4.676 1 98.31 89 THR A CA 1
ATOM 683 C C . THR A 1 89 ? -20.422 -8.773 6.125 1 98.31 89 THR A C 1
ATOM 685 O O . THR A 1 89 ? -20.984 -8.156 7.035 1 98.31 89 THR A O 1
ATOM 688 N N . ILE A 1 90 ? -19.469 -9.594 6.324 1 98 90 ILE A N 1
ATOM 689 C CA . ILE A 1 90 ? -18.953 -9.859 7.664 1 98 90 ILE A CA 1
ATOM 690 C C . ILE A 1 90 ? -18.438 -8.562 8.273 1 98 90 ILE A C 1
ATOM 692 O O . ILE A 1 90 ? -18.703 -8.258 9.438 1 98 90 ILE A O 1
ATOM 696 N N . ALA A 1 91 ? -17.688 -7.793 7.488 1 98.25 91 ALA A N 1
ATOM 697 C CA . ALA A 1 91 ? -17.125 -6.527 7.961 1 98.25 91 ALA A CA 1
ATOM 698 C C . ALA A 1 91 ? -18.234 -5.57 8.391 1 98.25 91 ALA A C 1
ATOM 700 O O . ALA A 1 91 ? -18.156 -4.957 9.461 1 98.25 91 ALA A O 1
ATOM 701 N N . GLU A 1 92 ? -19.25 -5.484 7.582 1 98.25 92 GLU A N 1
ATOM 702 C CA . GLU A 1 92 ? -20.375 -4.605 7.883 1 98.25 92 GLU A CA 1
ATOM 703 C C . GLU A 1 92 ? -21.109 -5.059 9.148 1 98.25 92 GLU A C 1
ATOM 705 O O . GLU A 1 92 ? -21.531 -4.23 9.953 1 98.25 92 GLU A O 1
ATOM 710 N N . GLU A 1 93 ? -21.234 -6.32 9.289 1 98 93 GLU A N 1
ATOM 711 C CA . GLU A 1 93 ? -21.859 -6.871 10.477 1 98 93 GLU A CA 1
ATOM 712 C C . GLU A 1 93 ? -21.062 -6.551 11.734 1 98 93 GLU A C 1
ATOM 714 O O . GLU A 1 93 ? -21.625 -6.422 12.82 1 98 93 GLU A O 1
ATOM 719 N N . LEU A 1 94 ? -19.766 -6.402 11.594 1 97.62 94 LEU A N 1
ATOM 720 C CA . LEU A 1 94 ? -18.875 -6.078 12.711 1 97.62 94 LEU A CA 1
ATOM 721 C C . LEU A 1 94 ? -18.859 -4.574 12.961 1 97.62 94 LEU A C 1
ATOM 723 O O . LEU A 1 94 ? -18.125 -4.102 13.828 1 97.62 94 LEU A O 1
ATOM 727 N N . GLY A 1 95 ? -19.578 -3.803 12.109 1 97.62 95 GLY A N 1
ATOM 728 C CA . GLY A 1 95 ? -19.703 -2.369 12.32 1 97.62 95 GLY A CA 1
ATOM 729 C C . GLY A 1 95 ? -18.703 -1.562 11.523 1 97.62 95 GLY A C 1
ATOM 730 O O . GLY A 1 95 ? -18.578 -0.348 11.703 1 97.62 95 GLY A O 1
ATOM 731 N N . LEU A 1 96 ? -17.969 -2.229 10.711 1 97.81 96 LEU A N 1
ATOM 732 C CA . LEU A 1 96 ? -17.016 -1.523 9.852 1 97.81 96 LEU A CA 1
ATOM 733 C C . LEU A 1 96 ? -17.734 -0.857 8.68 1 97.81 96 LEU A C 1
ATOM 735 O O . LEU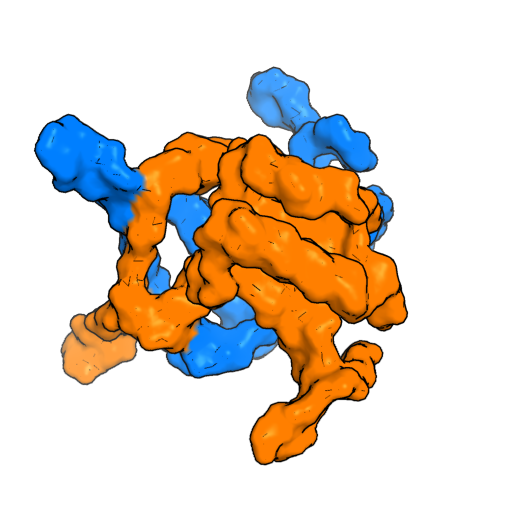 A 1 96 ? -18.719 -1.396 8.156 1 97.81 96 LEU A O 1
ATOM 739 N N . VAL A 1 97 ? -17.234 0.279 8.281 1 97.5 97 VAL A N 1
ATOM 740 C CA . VAL A 1 97 ? -17.938 1.105 7.297 1 97.5 97 VAL A CA 1
ATOM 741 C C . VAL A 1 97 ? -17.125 1.16 6.004 1 97.5 97 VAL A C 1
ATOM 743 O O . VAL A 1 97 ? -15.922 1.45 6.031 1 97.5 97 VAL A O 1
ATOM 746 N N . GLU A 1 98 ? -17.766 0.917 4.867 1 97.44 98 GLU A N 1
ATOM 747 C CA . GLU A 1 98 ? -17.141 1.008 3.553 1 97.44 98 GLU A CA 1
ATOM 748 C C . GLU A 1 98 ? -16.625 2.42 3.281 1 97.44 98 GLU A C 1
ATOM 750 O O . GLU A 1 98 ? -17.312 3.402 3.594 1 97.44 98 GLU A O 1
ATOM 755 N N . ASN A 1 99 ? -15.461 2.525 2.676 1 95.06 99 ASN A N 1
ATOM 756 C CA . ASN A 1 99 ? -14.789 3.77 2.316 1 95.06 99 ASN A CA 1
ATOM 757 C C . ASN A 1 99 ? -14.297 4.52 3.551 1 95.06 99 ASN A C 1
ATOM 759 O O . ASN A 1 99 ? -14.008 5.715 3.484 1 95.06 99 ASN A O 1
ATOM 763 N N . LYS A 1 100 ? -14.336 3.855 4.637 1 93.81 100 LYS A N 1
ATOM 764 C CA . LYS A 1 100 ? -13.719 4.34 5.871 1 93.81 100 LYS A CA 1
ATOM 765 C C . LYS A 1 100 ? -12.852 3.262 6.512 1 93.81 100 LYS A C 1
ATOM 767 O O . LYS A 1 100 ? -11.648 3.457 6.703 1 93.81 100 LYS A O 1
ATOM 772 N N . ASP A 1 101 ? -13.469 2.158 6.785 1 96.38 101 ASP A N 1
ATOM 773 C CA . ASP A 1 101 ? -12.781 1.062 7.453 1 96.38 101 ASP A CA 1
ATOM 774 C C . ASP A 1 101 ? -12.289 0.024 6.449 1 96.38 101 ASP A C 1
ATOM 776 O O . ASP A 1 101 ? -11.344 -0.721 6.723 1 96.38 101 ASP A O 1
ATOM 780 N N . PHE A 1 102 ? -12.984 -0.066 5.32 1 98.38 102 PHE A N 1
ATOM 781 C CA . PHE A 1 102 ? -12.555 -0.974 4.262 1 98.38 102 PHE A CA 1
ATOM 782 C C . PHE A 1 102 ? -12.914 -0.417 2.889 1 98.38 102 PHE A C 1
ATOM 784 O O . PHE A 1 102 ? -13.75 0.481 2.777 1 98.38 102 P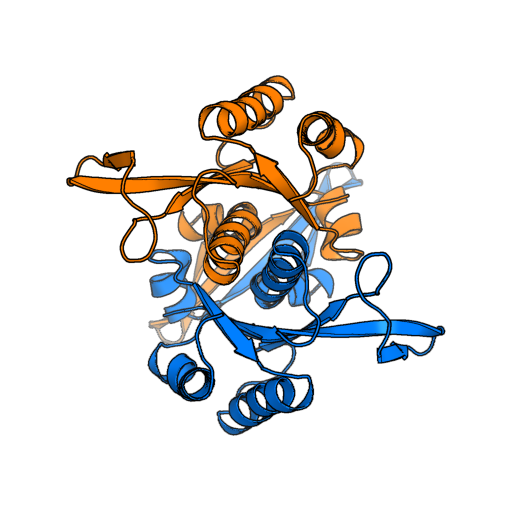HE A O 1
ATOM 791 N N . PHE A 1 103 ? -12.312 -0.907 1.87 1 97.75 103 PHE A N 1
ATOM 792 C CA . PHE A 1 103 ? -12.398 -0.371 0.518 1 97.75 103 PHE A CA 1
ATOM 793 C C . PHE A 1 103 ? -12.453 -1.497 -0.508 1 97.75 103 PHE A C 1
ATOM 795 O O . PHE A 1 103 ? -11.68 -2.455 -0.424 1 97.75 103 PHE A O 1
ATOM 802 N N . LEU A 1 104 ? -13.383 -1.446 -1.409 1 97.62 104 LEU A N 1
ATOM 803 C CA . LEU A 1 104 ? -13.445 -2.354 -2.551 1 97.62 104 LEU A CA 1
ATOM 804 C C . LEU A 1 104 ? -12.609 -1.822 -3.713 1 97.62 104 LEU A C 1
ATOM 806 O O . LEU A 1 104 ? -12.805 -0.687 -4.152 1 97.62 104 LEU A O 1
ATOM 810 N N . ILE A 1 105 ? -11.688 -2.645 -4.102 1 96.38 105 ILE A N 1
ATOM 811 C CA . ILE A 1 105 ? -10.766 -2.234 -5.16 1 96.38 105 ILE A CA 1
ATOM 812 C C . ILE A 1 105 ? -11.203 -2.846 -6.488 1 96.38 105 ILE A C 1
ATOM 814 O O . ILE A 1 105 ? -11.469 -4.047 -6.57 1 96.38 105 ILE A O 1
ATOM 818 N N . ARG A 1 106 ? -11.242 -2.053 -7.523 1 94.5 106 ARG A N 1
ATOM 819 C CA . ARG A 1 106 ? -11.641 -2.48 -8.859 1 94.5 106 ARG A CA 1
ATOM 820 C C . ARG A 1 106 ? -10.555 -2.16 -9.883 1 94.5 106 ARG A C 1
ATOM 822 O O . ARG A 1 106 ? -9.922 -1.104 -9.812 1 94.5 106 ARG A O 1
ATOM 829 N N . ASP A 1 107 ? -10.344 -3.033 -10.672 1 92.88 107 ASP A N 1
ATOM 830 C CA . ASP A 1 107 ? -9.438 -2.834 -11.797 1 92.88 107 ASP A CA 1
ATOM 831 C C . ASP A 1 107 ? -10.195 -2.332 -13.023 1 92.88 107 ASP A C 1
ATOM 833 O O . ASP A 1 107 ? -11.289 -2.816 -13.328 1 92.88 107 ASP A O 1
ATOM 837 N N . ALA A 1 108 ? -9.625 -1.45 -13.836 1 87.81 108 ALA A N 1
ATOM 838 C CA . ALA A 1 108 ? -10.266 -0.871 -15.016 1 87.81 108 ALA A CA 1
ATOM 839 C C . ALA A 1 108 ? -10.109 -1.787 -16.234 1 87.81 108 ALA A C 1
ATOM 841 O O . ALA A 1 108 ? -10.641 -1.502 -17.297 1 87.81 108 ALA A O 1
ATOM 842 N N . CYS A 1 109 ? -9.406 -2.828 -16.172 1 88.94 109 CYS A N 1
ATOM 843 C CA . CYS A 1 109 ? -9.328 -3.906 -17.156 1 88.94 109 CYS A CA 1
ATOM 844 C C . CYS A 1 109 ? -8.688 -3.424 -18.453 1 88.94 109 CYS A C 1
ATOM 846 O O . CYS A 1 109 ? -9.18 -3.717 -19.531 1 88.94 109 CYS A O 1
ATOM 848 N N . HIS A 1 110 ? -7.684 -2.689 -18.328 1 83 110 HIS A N 1
ATOM 849 C CA . HIS A 1 110 ? -7.016 -2.203 -19.516 1 83 110 HIS A CA 1
ATOM 850 C C . HIS A 1 110 ? -5.984 -3.209 -20.031 1 83 110 HIS A C 1
ATOM 852 O O . HIS A 1 110 ? -5.516 -3.109 -21.156 1 83 110 HIS A O 1
ATOM 858 N N . THR A 1 111 ? -5.672 -4.145 -19.203 1 82.62 111 THR A N 1
ATOM 859 C CA . THR A 1 111 ? -4.59 -5.035 -19.594 1 82.62 111 THR A CA 1
ATOM 860 C C . THR A 1 111 ? -4.969 -6.492 -19.344 1 82.62 111 THR A C 1
ATOM 862 O O . THR A 1 111 ? -5.445 -7.18 -20.25 1 82.62 111 THR A O 1
ATOM 865 N N . GLU A 1 112 ? -4.945 -6.914 -18.203 1 86 112 GLU A N 1
ATOM 866 C CA . GLU A 1 112 ? -4.941 -8.336 -17.891 1 86 112 GLU A CA 1
ATOM 867 C C . GLU A 1 112 ? -6.355 -8.844 -17.625 1 86 112 GLU A C 1
ATOM 869 O O . GLU A 1 112 ? -6.68 -9.992 -17.953 1 86 112 GLU A O 1
ATOM 874 N N . LEU A 1 113 ? -7.199 -8.07 -17.109 1 93.19 113 LEU A N 1
ATOM 875 C CA . LEU A 1 113 ? -8.5 -8.539 -16.625 1 93.19 113 LEU A CA 1
ATOM 876 C C . LEU A 1 113 ? -9.609 -8.133 -17.594 1 93.19 113 LEU A C 1
ATOM 878 O O . LEU A 1 113 ? -9.516 -7.082 -18.25 1 93.19 113 LEU A O 1
ATOM 882 N N . GLU A 1 114 ? -10.641 -8.938 -17.656 1 93.81 114 GLU A N 1
ATOM 883 C CA . GLU A 1 114 ? -11.836 -8.641 -18.438 1 93.81 114 GLU A CA 1
ATOM 884 C C . GLU A 1 114 ? -12.891 -7.945 -17.578 1 93.81 114 GLU A C 1
ATOM 886 O O . GLU A 1 114 ? -13.094 -8.297 -16.422 1 93.81 114 GLU A O 1
ATOM 891 N N . PRO A 1 115 ? -13.578 -7.074 -18.172 1 93.62 115 PRO A N 1
ATOM 892 C CA . PRO A 1 115 ? -14.586 -6.34 -17.406 1 93.62 115 PRO A CA 1
ATOM 893 C C . PRO A 1 115 ? -15.742 -7.23 -16.938 1 93.62 115 PRO A C 1
ATOM 895 O O . PRO A 1 115 ? -16.203 -8.086 -17.703 1 93.62 115 PRO A O 1
ATOM 898 N N . GLU A 1 116 ? -16.125 -7.102 -15.773 1 94.31 116 GLU A N 1
ATOM 899 C CA . GLU A 1 116 ? -17.297 -7.789 -15.234 1 94.31 116 GLU A CA 1
ATOM 900 C C . GLU A 1 116 ? -18.453 -6.816 -14.984 1 94.31 116 GLU A C 1
ATOM 902 O O . GLU A 1 116 ? -19.594 -7.23 -14.82 1 94.31 116 GLU A O 1
ATOM 907 N N . GLU A 1 117 ? -18.141 -5.57 -14.898 1 90.25 117 GLU A N 1
ATOM 908 C CA . GLU A 1 117 ? -19.094 -4.496 -14.695 1 90.25 117 GLU A CA 1
ATOM 909 C C . GLU A 1 117 ? -18.703 -3.242 -15.469 1 90.25 117 GLU A C 1
ATOM 911 O O . GLU A 1 117 ? -17.562 -3.133 -15.938 1 90.25 117 GLU A O 1
ATOM 916 N N . PHE A 1 118 ? -19.672 -2.357 -15.68 1 89.56 118 PHE A N 1
ATOM 917 C CA . PHE A 1 118 ? -19.422 -1.128 -16.422 1 89.56 118 PHE A CA 1
ATOM 918 C C . PHE A 1 118 ? -19.969 0.08 -15.672 1 89.56 118 PHE A C 1
ATOM 920 O O . PHE A 1 118 ? -21.047 0.009 -15.062 1 89.56 118 PHE A O 1
ATOM 927 N N . ASP A 1 119 ? -19.172 1.108 -15.664 1 84.19 119 ASP A N 1
ATOM 928 C CA . ASP A 1 119 ? -19.641 2.32 -15 1 84.19 119 ASP A CA 1
ATOM 929 C C . ASP A 1 119 ? -20.547 3.135 -15.938 1 84.19 119 ASP A C 1
ATOM 931 O O . ASP A 1 119 ? -20.953 2.652 -17 1 84.19 119 ASP A O 1
ATOM 935 N N . GLU A 1 120 ? -20.969 4.328 -15.375 1 87.38 120 GLU A N 1
ATOM 936 C CA . GLU A 1 120 ? -21.906 5.172 -16.109 1 87.38 120 GLU A CA 1
ATOM 937 C C . GLU A 1 120 ? -21.328 5.633 -17.438 1 87.38 120 GLU A C 1
ATOM 939 O O . GLU A 1 120 ? -22.062 5.953 -18.375 1 87.38 120 GLU A O 1
ATOM 944 N N . ASN A 1 121 ? -20.031 5.707 -17.562 1 88.81 121 ASN A N 1
ATOM 945 C CA . ASN A 1 121 ? -19.375 6.168 -18.781 1 88.81 121 ASN A CA 1
ATOM 946 C C . ASN A 1 121 ? -19.016 5.004 -19.703 1 88.81 121 ASN A C 1
ATOM 948 O O . ASN A 1 121 ? -18.359 5.191 -20.734 1 88.81 121 ASN A O 1
ATOM 952 N N . GLY A 1 122 ? -19.406 3.727 -19.312 1 88.38 122 GLY A N 1
ATOM 953 C CA . GLY A 1 122 ? -19.172 2.551 -20.125 1 88.38 122 GLY A CA 1
ATOM 954 C C . GLY A 1 122 ? -17.797 1.944 -19.906 1 88.38 122 GLY A C 1
ATOM 955 O O . GLY A 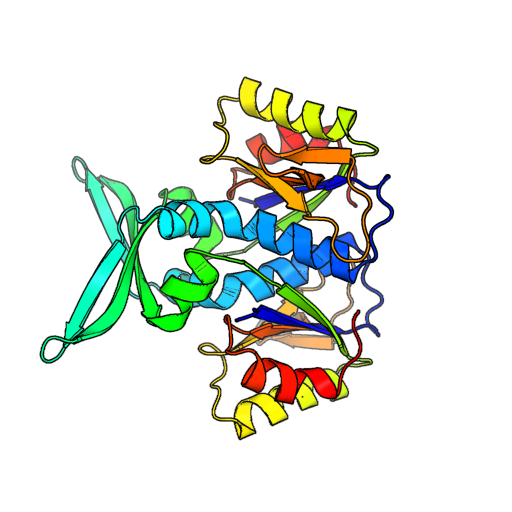1 122 ? -17.344 1.118 -20.703 1 88.38 122 GLY A O 1
ATOM 956 N N . GLU A 1 123 ? -17.109 2.412 -18.922 1 86.06 123 GLU A N 1
ATOM 957 C CA . GLU A 1 123 ? -15.797 1.85 -18.625 1 86.06 123 GLU A CA 1
ATOM 958 C C . GLU A 1 123 ? -15.922 0.54 -17.844 1 86.06 123 GLU A C 1
ATOM 960 O O . GLU A 1 123 ? -16.578 0.488 -16.812 1 86.06 123 GLU A O 1
ATOM 965 N N . GLY A 1 124 ? -15.328 -0.506 -18.375 1 90 124 GLY A N 1
ATOM 966 C CA . GLY A 1 124 ? -15.367 -1.827 -17.766 1 90 124 GLY A CA 1
ATOM 967 C C . GLY A 1 124 ? -14.477 -1.949 -16.547 1 90 124 GLY A C 1
ATOM 968 O O . GLY A 1 124 ? -13.367 -1.412 -16.531 1 90 124 GLY A O 1
ATOM 969 N N . MET A 1 125 ? -15.047 -2.537 -15.531 1 94 125 MET A N 1
ATOM 970 C CA . MET A 1 125 ? -14.266 -2.723 -14.312 1 94 125 MET A CA 1
ATOM 971 C C . MET A 1 125 ? -14.484 -4.117 -13.734 1 94 125 MET A C 1
ATOM 973 O O . MET A 1 125 ? -15.477 -4.777 -14.055 1 94 125 MET A O 1
ATOM 977 N N . THR A 1 126 ? -13.547 -4.562 -12.953 1 96.56 126 THR A N 1
ATOM 978 C CA . THR A 1 126 ? -13.625 -5.832 -12.234 1 96.56 126 THR A CA 1
ATOM 979 C C . THR A 1 126 ? -13.195 -5.656 -10.781 1 96.56 126 THR A C 1
ATOM 981 O O . THR A 1 126 ? -12.148 -5.074 -10.5 1 96.56 126 THR A O 1
ATOM 984 N N . LEU A 1 127 ? -14.086 -6.094 -9.883 1 97.19 127 LEU A N 1
ATOM 985 C CA . LEU A 1 127 ? -13.734 -6.105 -8.469 1 97.19 127 LEU A CA 1
ATOM 986 C C . LEU A 1 127 ? -12.656 -7.141 -8.18 1 97.19 127 LEU A C 1
ATOM 988 O O . LEU A 1 127 ? -12.836 -8.328 -8.453 1 97.19 127 LEU A O 1
ATOM 992 N N . THR A 1 128 ? -11.578 -6.711 -7.59 1 97.94 128 THR A N 1
ATOM 993 C CA . THR A 1 128 ? -10.438 -7.617 -7.492 1 97.94 128 THR A CA 1
ATOM 994 C C . THR A 1 128 ? -10.164 -7.98 -6.035 1 97.94 128 THR A C 1
ATOM 996 O O . THR A 1 128 ? -9.75 -9.102 -5.738 1 97.94 128 THR A O 1
ATOM 999 N N . CYS A 1 129 ? -10.312 -6.992 -5.137 1 98.25 129 CYS A N 1
ATOM 1000 C CA . CYS A 1 129 ? -9.992 -7.297 -3.748 1 98.25 129 CYS A CA 1
ATOM 1001 C C . CYS A 1 129 ? -10.648 -6.293 -2.805 1 98.25 129 CYS A C 1
ATOM 1003 O O . CYS A 1 129 ? -11.234 -5.309 -3.252 1 98.25 129 CYS A O 1
ATOM 1005 N N . ILE A 1 130 ? -10.719 -6.602 -1.574 1 98.69 130 ILE A N 1
ATOM 1006 C CA . ILE A 1 130 ? -11.148 -5.742 -0.475 1 98.69 130 ILE A CA 1
ATOM 1007 C C . ILE A 1 130 ? -9.984 -5.527 0.494 1 98.69 130 ILE A C 1
ATOM 1009 O O . ILE A 1 130 ? -9.289 -6.48 0.858 1 98.69 130 ILE A O 1
ATOM 1013 N N . GLY A 1 131 ? -9.703 -4.316 0.757 1 98.56 131 GLY A N 1
ATOM 1014 C CA . GLY A 1 131 ? -8.664 -3.965 1.708 1 98.56 131 GLY A CA 1
ATOM 1015 C C . GLY A 1 131 ? -9.195 -3.27 2.947 1 98.56 131 GLY A C 1
ATOM 1016 O O . GLY A 1 131 ? -10.109 -2.445 2.857 1 98.56 131 GLY A O 1
ATOM 1017 N N . PHE A 1 132 ? -8.594 -3.537 4.074 1 98.12 132 PHE A N 1
ATOM 1018 C CA . PHE A 1 132 ? -9.016 -2.965 5.348 1 98.12 132 PHE A CA 1
ATOM 1019 C C . PHE A 1 132 ? -7.945 -2.039 5.906 1 98.12 132 PHE A C 1
ATOM 1021 O O . PHE A 1 132 ? -6.758 -2.221 5.633 1 98.12 132 PHE A O 1
ATOM 1028 N N . ARG A 1 133 ? -8.367 -1.029 6.633 1 96.19 133 ARG A N 1
ATOM 1029 C CA . ARG A 1 133 ? -7.395 -0.366 7.5 1 96.19 133 ARG A CA 1
ATOM 1030 C C . ARG A 1 133 ? -6.82 -1.34 8.523 1 96.19 133 ARG A C 1
ATOM 1032 O O . ARG A 1 133 ? -7.359 -2.432 8.719 1 96.19 133 ARG A O 1
ATOM 1039 N N . PRO A 1 134 ? -5.676 -0.943 9.148 1 95.19 134 PRO A N 1
ATOM 1040 C CA . PRO A 1 134 ? -5.203 -1.825 10.219 1 95.19 134 PRO A CA 1
ATOM 1041 C C . PRO A 1 134 ? -6.254 -2.061 11.297 1 95.19 134 PRO A C 1
ATOM 1043 O O . PRO A 1 134 ? -6.887 -1.109 11.766 1 95.19 134 PRO A O 1
ATOM 1046 N N . LEU A 1 135 ? -6.418 -3.285 11.602 1 95.88 135 LEU A N 1
ATOM 1047 C CA . LEU A 1 135 ? -7.434 -3.701 12.57 1 95.88 135 LEU A CA 1
ATOM 1048 C C . LEU A 1 135 ? -6.797 -4.41 13.758 1 95.88 135 LEU A C 1
ATOM 1050 O O . LEU A 1 135 ? -5.738 -5.035 13.617 1 95.88 135 LEU A O 1
ATOM 1054 N N . PRO A 1 136 ? -7.488 -4.27 14.898 1 93.75 136 PRO A N 1
ATOM 1055 C CA . PRO A 1 136 ? -7.09 -5.195 15.961 1 93.75 136 PRO A CA 1
ATOM 1056 C C . PRO A 1 136 ? -7.117 -6.656 15.516 1 93.75 136 PRO A C 1
ATOM 1058 O O . PRO A 1 136 ? -8.008 -7.055 14.758 1 93.75 136 PRO A O 1
ATOM 1061 N N . ASP A 1 137 ? -6.238 -7.508 16.016 1 93.62 137 ASP A N 1
ATOM 1062 C CA . ASP A 1 137 ? -6.062 -8.883 15.555 1 93.62 137 ASP A CA 1
ATOM 1063 C C . ASP A 1 137 ? -7.359 -9.68 15.703 1 93.62 137 ASP A C 1
ATOM 1065 O O . ASP A 1 137 ? -7.684 -10.5 14.844 1 93.62 137 ASP A O 1
ATOM 1069 N N . GLU A 1 138 ? -8.031 -9.422 16.734 1 95.69 138 GLU A N 1
ATOM 1070 C CA . GLU A 1 138 ? -9.273 -10.156 16.969 1 95.69 138 GLU A CA 1
ATOM 1071 C C . GLU A 1 138 ? -10.305 -9.867 15.883 1 95.69 138 GLU A C 1
ATOM 1073 O O . GLU A 1 138 ? -10.953 -10.789 15.383 1 95.69 138 GLU A O 1
ATOM 1078 N N . ILE A 1 139 ? -10.461 -8.602 15.523 1 96 139 ILE A N 1
ATOM 1079 C CA . ILE A 1 139 ? -11.414 -8.211 14.492 1 96 139 ILE A CA 1
ATOM 1080 C C . ILE A 1 139 ? -10.969 -8.75 13.133 1 96 139 ILE A C 1
ATOM 1082 O O . ILE A 1 139 ? -11.773 -9.297 12.375 1 96 139 ILE A O 1
ATOM 1086 N N . ALA A 1 140 ? -9.695 -8.617 12.836 1 96.44 140 ALA A N 1
ATOM 1087 C CA . ALA A 1 140 ? -9.148 -9.148 11.586 1 96.44 140 ALA A CA 1
ATOM 1088 C C . ALA A 1 140 ? -9.406 -10.648 11.469 1 96.44 140 ALA A C 1
ATOM 1090 O O . ALA A 1 140 ? -9.766 -11.141 10.398 1 96.44 140 ALA A O 1
ATOM 1091 N N . HIS A 1 141 ? -9.266 -11.336 12.586 1 96.44 141 HIS A N 1
ATOM 1092 C CA . HIS A 1 141 ? -9.445 -12.781 12.578 1 96.44 141 HIS A CA 1
ATOM 1093 C C . HIS A 1 141 ? -10.906 -13.148 12.344 1 96.44 141 HIS A C 1
ATOM 1095 O O . HIS A 1 141 ? -11.203 -14.148 11.68 1 96.44 141 HIS A O 1
ATOM 1101 N N . GLN A 1 142 ? -11.773 -12.398 12.875 1 97.38 142 GLN A N 1
ATOM 1102 C CA . GLN A 1 142 ? -13.195 -12.664 12.672 1 97.38 142 GLN A CA 1
ATOM 1103 C C . GLN A 1 142 ? -13.555 -12.609 11.195 1 97.38 142 GLN A C 1
ATOM 1105 O O . GLN A 1 142 ? -14.445 -13.336 10.742 1 97.38 142 GLN A O 1
ATOM 1110 N N . ILE A 1 143 ? -12.875 -11.836 10.477 1 97.38 143 ILE A N 1
ATOM 1111 C CA . ILE A 1 143 ? -13.133 -11.727 9.047 1 97.38 143 ILE A CA 1
ATOM 1112 C C . ILE A 1 143 ? -12.359 -12.812 8.297 1 97.38 143 ILE A C 1
ATOM 1114 O O . ILE A 1 143 ? -12.93 -13.562 7.504 1 97.38 143 ILE A O 1
ATOM 1118 N N . SER A 1 144 ? -11.102 -12.969 8.664 1 96.81 144 SER A N 1
ATOM 1119 C CA . SER A 1 144 ? -10.18 -13.75 7.855 1 96.81 144 SER A CA 1
ATOM 1120 C C . SER A 1 144 ? -10.352 -15.242 8.102 1 96.81 144 SER A C 1
ATOM 1122 O O . SER A 1 1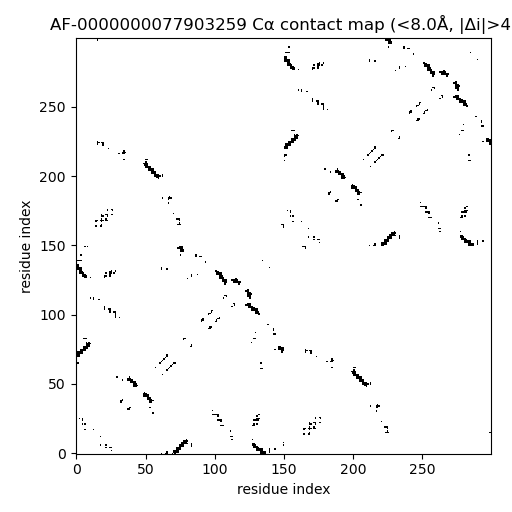44 ? -9.938 -16.062 7.277 1 96.81 144 SER A O 1
ATOM 1124 N N . HIS A 1 145 ? -10.867 -15.578 9.203 1 95.12 145 HIS A N 1
ATOM 1125 C CA . HIS A 1 145 ? -10.906 -16.984 9.555 1 95.12 145 HIS A CA 1
ATOM 1126 C C . HIS A 1 145 ? -11.711 -17.797 8.539 1 95.12 145 HIS A C 1
ATOM 1128 O O . HIS A 1 145 ? -11.602 -19.016 8.492 1 95.12 145 HIS A O 1
ATOM 1134 N N . LYS A 1 146 ? -12.461 -17.172 7.723 1 93.69 146 LYS A N 1
ATOM 1135 C CA . LYS A 1 146 ? -13.25 -17.844 6.688 1 93.69 146 LYS A CA 1
ATOM 1136 C C . LYS A 1 146 ? -12.469 -17.938 5.379 1 93.69 146 LYS A C 1
ATOM 1138 O O . LYS A 1 146 ? -12.977 -18.469 4.391 1 93.69 146 LYS A O 1
ATOM 1143 N N . PHE A 1 147 ? -11.328 -17.438 5.359 1 97.12 147 PHE A N 1
ATOM 1144 C CA . PHE A 1 147 ? -10.508 -17.391 4.152 1 97.12 147 PHE A CA 1
ATOM 1145 C C . PHE A 1 147 ? -9.148 -18.047 4.395 1 97.12 147 PHE A C 1
ATOM 1147 O O . PHE A 1 147 ? -8.641 -18.031 5.516 1 97.12 147 PHE A O 1
ATOM 1154 N N . HIS A 1 148 ? -8.578 -18.578 3.418 1 95.56 148 HIS A N 1
ATOM 1155 C CA . HIS A 1 148 ? -7.215 -19.094 3.467 1 95.56 148 HIS A CA 1
ATOM 1156 C C . HIS A 1 148 ? -6.211 -18.062 2.98 1 95.56 148 HIS A C 1
ATOM 1158 O O . HIS A 1 148 ? -6.551 -17.188 2.186 1 95.56 148 HIS A O 1
ATOM 1164 N N . LEU A 1 149 ? -5.031 -18.219 3.543 1 94.62 149 LEU A N 1
ATOM 1165 C CA . LEU A 1 149 ? -3.951 -17.391 3.023 1 94.62 149 LEU A CA 1
ATOM 1166 C C . LEU A 1 149 ? -3.842 -17.531 1.508 1 94.62 149 LEU A C 1
ATOM 1168 O O . LEU A 1 149 ? -4.113 -18.609 0.956 1 94.62 149 LEU A O 1
ATOM 1172 N N . TYR A 1 150 ? -3.527 -16.5 0.865 1 95.31 150 TYR A N 1
ATOM 1173 C CA . TYR A 1 150 ? -3.498 -16.531 -0.592 1 95.31 150 TYR A CA 1
ATOM 1174 C C . TYR A 1 150 ? -2.439 -17.5 -1.093 1 95.31 150 TYR A C 1
ATOM 1176 O O . TYR A 1 150 ? -1.277 -17.438 -0.685 1 95.31 150 TYR A O 1
ATOM 1184 N N . MET B 1 1 ? 1.949 9.875 -13.953 1 91.44 1 MET B N 1
ATOM 1185 C CA . MET B 1 1 ? 2.693 9.555 -12.734 1 91.44 1 MET B CA 1
ATOM 1186 C C . MET B 1 1 ? 2.361 8.141 -12.25 1 91.44 1 MET B C 1
ATOM 1188 O O . MET B 1 1 ? 1.219 7.699 -12.359 1 91.44 1 MET B O 1
ATOM 1192 N N . ARG B 1 2 ? 3.447 7.457 -11.805 1 93.5 2 ARG B 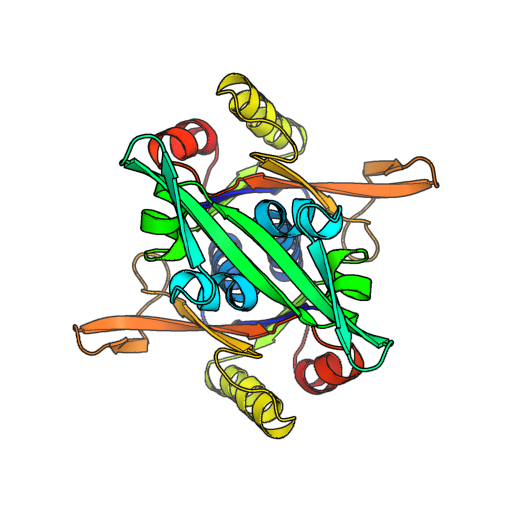N 1
ATOM 1193 C CA . ARG B 1 2 ? 3.225 6.086 -11.352 1 93.5 2 ARG B CA 1
ATOM 1194 C C . ARG B 1 2 ? 4.141 5.738 -10.188 1 93.5 2 ARG B C 1
ATOM 1196 O O . ARG B 1 2 ? 5.188 6.363 -10 1 93.5 2 ARG B O 1
ATOM 1203 N N . GLN B 1 3 ? 3.625 4.852 -9.406 1 96.62 3 GLN B N 1
ATOM 1204 C CA . GLN B 1 3 ? 4.484 4.297 -8.359 1 96.62 3 GLN B CA 1
ATOM 1205 C C . GLN B 1 3 ? 5.105 2.977 -8.812 1 96.62 3 GLN B C 1
ATOM 1207 O O . GLN B 1 3 ? 4.398 2.07 -9.258 1 96.62 3 GLN B O 1
ATOM 1212 N N . LEU B 1 4 ? 6.406 2.91 -8.711 1 98.12 4 LEU B N 1
ATOM 1213 C CA . LEU B 1 4 ? 7.176 1.747 -9.148 1 98.12 4 LEU B CA 1
ATOM 1214 C C . LEU B 1 4 ? 7.629 0.918 -7.953 1 98.12 4 LEU B C 1
ATOM 1216 O O . LEU B 1 4 ? 8.133 1.465 -6.965 1 98.12 4 LEU B O 1
ATOM 1220 N N . ILE B 1 5 ? 7.422 -0.39 -8 1 98.62 5 ILE B N 1
ATOM 1221 C CA . ILE B 1 5 ? 7.945 -1.354 -7.039 1 98.62 5 ILE B CA 1
ATOM 1222 C C . ILE B 1 5 ? 8.672 -2.477 -7.773 1 98.62 5 ILE B C 1
ATOM 1224 O O . ILE B 1 5 ? 8.18 -2.99 -8.781 1 98.62 5 ILE B O 1
ATOM 1228 N N . ILE B 1 6 ? 9.836 -2.809 -7.355 1 98.88 6 ILE B N 1
ATOM 1229 C CA . ILE B 1 6 ? 10.617 -3.883 -7.953 1 98.88 6 ILE B CA 1
ATOM 1230 C C . ILE B 1 6 ? 10.898 -4.957 -6.906 1 98.88 6 ILE B C 1
ATOM 1232 O O . ILE B 1 6 ? 11.438 -4.664 -5.836 1 98.88 6 ILE B O 1
ATOM 1236 N N . ALA B 1 7 ? 10.539 -6.172 -7.18 1 98.75 7 ALA B N 1
ATOM 1237 C CA . ALA B 1 7 ? 10.641 -7.254 -6.207 1 98.75 7 ALA B CA 1
ATOM 1238 C C . ALA B 1 7 ? 11.508 -8.391 -6.742 1 98.75 7 ALA B C 1
ATOM 1240 O O . ALA B 1 7 ? 11.523 -8.656 -7.945 1 98.75 7 ALA B O 1
ATOM 1241 N N . ARG B 1 8 ? 12.141 -9.07 -5.832 1 98.56 8 ARG B N 1
ATOM 1242 C CA . ARG B 1 8 ? 13.023 -10.172 -6.188 1 98.56 8 ARG B CA 1
ATOM 1243 C C . ARG B 1 8 ? 12.227 -11.398 -6.609 1 98.56 8 ARG B C 1
ATOM 1245 O O . ARG B 1 8 ? 11.336 -11.852 -5.883 1 98.56 8 ARG B O 1
ATOM 1252 N N . LYS B 1 9 ? 12.625 -12 -7.695 1 98 9 LYS B N 1
ATOM 1253 C CA . LYS B 1 9 ? 11.977 -13.195 -8.227 1 98 9 LYS B CA 1
ATOM 1254 C C . LYS B 1 9 ? 12.648 -14.461 -7.703 1 98 9 LYS B C 1
ATOM 1256 O O . LYS B 1 9 ? 12.016 -15.516 -7.605 1 98 9 LYS B O 1
ATOM 1261 N N . ASP B 1 10 ? 13.93 -14.383 -7.398 1 97.81 10 ASP B N 1
ATOM 1262 C CA . ASP B 1 10 ? 14.695 -15.555 -7 1 97.81 10 ASP B CA 1
ATOM 1263 C C . ASP B 1 10 ? 14.211 -16.094 -5.656 1 97.81 10 ASP B C 1
ATOM 1265 O O . ASP B 1 10 ? 14.492 -17.25 -5.309 1 97.81 10 ASP B O 1
ATOM 1269 N N . LEU B 1 11 ? 13.539 -15.312 -4.844 1 97.38 11 LEU B N 1
ATOM 1270 C CA . LEU B 1 11 ? 13.07 -15.734 -3.525 1 97.38 11 LEU B CA 1
ATOM 1271 C C . LEU B 1 11 ? 11.867 -16.672 -3.646 1 97.38 11 LEU B C 1
ATOM 1273 O O . LEU B 1 11 ? 11.492 -17.328 -2.676 1 97.38 11 LEU B O 1
ATOM 1277 N N . GLN B 1 12 ? 11.25 -16.672 -4.859 1 96.5 12 GLN B N 1
ATOM 1278 C CA . GLN B 1 12 ? 10.109 -17.547 -5.129 1 96.5 12 GLN B CA 1
ATOM 1279 C C . GLN B 1 12 ? 9.023 -17.359 -4.074 1 96.5 12 GLN B C 1
ATOM 1281 O O . GLN B 1 12 ? 8.516 -18.344 -3.52 1 96.5 12 GLN B O 1
ATOM 1286 N N . MET B 1 13 ? 8.758 -16.141 -3.812 1 96.19 13 MET B N 1
ATOM 1287 C CA . MET B 1 13 ? 7.684 -15.836 -2.865 1 96.19 13 MET B CA 1
ATOM 1288 C C . MET B 1 13 ? 6.332 -16.281 -3.41 1 96.19 13 MET B C 1
ATOM 1290 O O . MET B 1 13 ? 6.059 -16.141 -4.602 1 96.19 13 MET B O 1
ATOM 1294 N N . SER B 1 14 ? 5.527 -16.797 -2.486 1 96.25 14 SER B N 1
ATOM 1295 C CA . SER B 1 14 ? 4.137 -17 -2.883 1 96.25 14 SER B CA 1
ATOM 1296 C C . SER B 1 14 ? 3.49 -15.688 -3.311 1 96.25 14 SER B C 1
ATOM 1298 O O . SER B 1 14 ? 3.965 -14.609 -2.947 1 96.25 14 SER B O 1
ATOM 1300 N N . PRO B 1 15 ? 2.43 -15.742 -4.086 1 96.69 15 PRO B N 1
ATOM 1301 C CA . PRO B 1 15 ? 1.771 -14.508 -4.516 1 96.69 15 PRO B CA 1
ATOM 1302 C C . PRO B 1 15 ? 1.317 -13.641 -3.342 1 96.69 15 PRO B C 1
ATOM 1304 O O . PRO B 1 15 ? 1.437 -12.414 -3.393 1 96.69 15 PRO B O 1
ATOM 1307 N N . GLY B 1 16 ? 0.837 -14.266 -2.309 1 96.12 16 GLY B N 1
ATOM 1308 C CA . GLY B 1 16 ? 0.433 -13.531 -1.121 1 96.12 16 GLY B CA 1
ATOM 1309 C C . GLY B 1 16 ? 1.588 -12.836 -0.429 1 96.12 16 GLY B C 1
ATOM 1310 O O . GLY B 1 16 ? 1.471 -11.672 -0.033 1 96.12 16 GLY B O 1
ATOM 1311 N N . LYS B 1 17 ? 2.658 -13.539 -0.242 1 95.88 17 LYS B N 1
ATOM 1312 C CA . LYS B 1 17 ? 3.852 -12.961 0.376 1 95.88 17 LYS B CA 1
ATOM 1313 C C . LYS B 1 17 ? 4.41 -11.82 -0.462 1 95.88 17 LYS B C 1
ATOM 1315 O O . LYS B 1 17 ? 4.789 -10.773 0.076 1 95.88 17 LYS B O 1
ATOM 1320 N N . LEU B 1 18 ? 4.48 -12.047 -1.76 1 97.69 18 LEU B N 1
ATOM 1321 C CA . LEU B 1 18 ? 4.898 -10.984 -2.67 1 97.69 18 LEU B CA 1
ATOM 1322 C C . LEU B 1 18 ? 4.02 -9.75 -2.508 1 97.69 18 LEU B C 1
ATOM 1324 O O . LEU B 1 18 ? 4.531 -8.633 -2.383 1 97.69 18 LEU B O 1
ATOM 1328 N N . ALA B 1 19 ? 2.736 -9.969 -2.523 1 98 19 ALA B N 1
ATOM 1329 C CA . ALA B 1 19 ? 1.79 -8.867 -2.389 1 98 19 ALA B CA 1
ATOM 1330 C C . ALA B 1 19 ? 2.004 -8.117 -1.074 1 98 19 ALA B C 1
ATOM 1332 O O . ALA B 1 19 ? 2.004 -6.887 -1.047 1 98 19 ALA B O 1
ATOM 1333 N N . ALA B 1 20 ? 2.189 -8.836 0.003 1 97 20 ALA B N 1
ATOM 1334 C CA . ALA B 1 20 ? 2.414 -8.219 1.309 1 97 20 ALA B CA 1
ATOM 1335 C C . ALA B 1 20 ? 3.658 -7.336 1.291 1 97 20 ALA B C 1
ATOM 1337 O O . ALA B 1 20 ? 3.633 -6.211 1.796 1 97 20 ALA B O 1
ATOM 1338 N N . GLN B 1 21 ? 4.734 -7.855 0.769 1 96.94 21 GLN B N 1
ATOM 1339 C CA . GLN B 1 21 ? 5.973 -7.082 0.7 1 96.94 21 GLN B CA 1
ATOM 1340 C C . GLN B 1 21 ? 5.797 -5.844 -0.179 1 96.94 21 GLN B C 1
ATOM 1342 O O . GLN B 1 21 ? 6.289 -4.766 0.156 1 96.94 21 GLN B O 1
ATOM 1347 N N . CYS B 1 22 ? 5.109 -6.02 -1.315 1 98 22 CYS B N 1
ATOM 1348 C CA . CYS B 1 22 ? 4.855 -4.891 -2.203 1 98 22 CYS B CA 1
ATOM 1349 C C . CYS B 1 22 ? 3.99 -3.842 -1.517 1 98 22 CYS B C 1
ATOM 1351 O O . CYS B 1 22 ? 4.164 -2.643 -1.741 1 98 22 CYS B O 1
ATOM 1353 N N . CYS B 1 23 ? 3.043 -4.281 -0.725 1 97.5 23 CYS B N 1
ATOM 1354 C CA . CYS B 1 23 ? 2.229 -3.348 0.046 1 97.5 23 CYS B CA 1
ATOM 1355 C C . CYS B 1 23 ? 3.092 -2.531 0.999 1 97.5 23 CYS B C 1
ATOM 1357 O O . CYS B 1 23 ? 2.91 -1.317 1.121 1 97.5 23 CYS B O 1
ATOM 1359 N N . HIS B 1 24 ? 3.994 -3.182 1.679 1 96.38 24 HIS B N 1
ATOM 1360 C CA . HIS B 1 24 ? 4.93 -2.463 2.535 1 96.38 24 HIS B CA 1
ATOM 1361 C C . HIS B 1 24 ? 5.707 -1.415 1.745 1 96.38 24 HIS B C 1
ATOM 1363 O O . HIS B 1 24 ? 5.824 -0.267 2.178 1 96.38 24 HIS B O 1
ATOM 1369 N N . ALA B 1 25 ? 6.172 -1.838 0.624 1 97 25 ALA B N 1
ATOM 1370 C CA . ALA B 1 25 ? 6.953 -0.951 -0.234 1 97 25 ALA B CA 1
ATOM 1371 C C . ALA B 1 25 ? 6.121 0.244 -0.691 1 97 25 ALA B C 1
ATOM 1373 O O . ALA B 1 25 ? 6.598 1.382 -0.673 1 97 25 ALA B O 1
ATOM 1374 N N . SER B 1 26 ? 4.91 -0.027 -1.055 1 96.5 26 SER B N 1
ATOM 1375 C CA . SER B 1 26 ? 4.012 0.995 -1.585 1 96.5 26 SER B CA 1
ATOM 1376 C C . SER B 1 26 ? 3.66 2.029 -0.521 1 96.5 26 SER B C 1
ATOM 1378 O O . SER B 1 26 ? 3.506 3.213 -0.826 1 96.5 26 SER B O 1
ATOM 1380 N N . LEU B 1 27 ? 3.621 1.612 0.677 1 95.06 27 LEU B N 1
ATOM 1381 C CA . LEU B 1 27 ? 3.141 2.453 1.769 1 95.06 27 LEU B CA 1
ATOM 1382 C C . LEU B 1 27 ? 4.289 3.229 2.404 1 95.06 27 LEU B C 1
ATOM 1384 O O . LEU B 1 27 ? 4.062 4.203 3.125 1 95.06 27 LEU B O 1
ATOM 1388 N N . ALA B 1 28 ? 5.477 2.865 2.156 1 94.38 28 ALA B N 1
ATOM 1389 C CA . ALA B 1 28 ? 6.629 3.281 2.947 1 94.38 28 ALA B CA 1
ATOM 1390 C C . ALA B 1 28 ? 6.82 4.793 2.891 1 94.38 28 ALA B C 1
ATOM 1392 O O . ALA B 1 28 ? 7.145 5.422 3.9 1 94.38 28 ALA B O 1
ATOM 1393 N N . PHE B 1 29 ? 6.543 5.398 1.706 1 92.25 29 PHE B N 1
ATOM 1394 C CA . PHE B 1 29 ? 6.809 6.824 1.572 1 92.25 29 PHE B CA 1
ATOM 1395 C C . PHE B 1 29 ? 5.859 7.637 2.441 1 92.25 29 PHE B C 1
ATOM 1397 O O . PHE B 1 29 ? 6.16 8.773 2.805 1 92.25 29 PHE B O 1
ATOM 1404 N N . LEU B 1 30 ? 4.793 7.09 2.797 1 90.75 30 LEU B N 1
ATOM 1405 C CA . LEU B 1 30 ? 3.842 7.75 3.68 1 90.75 30 LEU B CA 1
ATOM 1406 C C . LEU B 1 30 ? 4.059 7.324 5.129 1 90.75 30 LEU B C 1
ATOM 1408 O O . LEU B 1 30 ? 4.059 8.164 6.031 1 90.75 30 LEU B O 1
ATOM 1412 N N . THR B 1 31 ? 4.293 6.043 5.352 1 91.12 31 THR B N 1
ATOM 1413 C CA . THR B 1 31 ? 4.281 5.488 6.699 1 91.12 31 THR B CA 1
ATOM 1414 C C . THR B 1 31 ? 5.613 5.738 7.402 1 91.12 31 THR B C 1
ATOM 1416 O O . THR B 1 31 ? 5.656 5.891 8.625 1 91.12 31 THR B O 1
ATOM 1419 N N . ASP B 1 32 ? 6.676 5.746 6.676 1 90.06 32 ASP B N 1
ATOM 1420 C CA . ASP B 1 32 ? 7.992 5.895 7.285 1 90.06 32 ASP B CA 1
ATOM 1421 C C . ASP B 1 32 ? 8.102 7.215 8.047 1 90.06 32 ASP B C 1
ATOM 1423 O O . ASP B 1 32 ? 8.391 7.223 9.242 1 90.06 32 ASP B O 1
ATOM 1427 N N . PRO B 1 33 ? 7.793 8.359 7.418 1 88.69 33 PRO B N 1
ATOM 1428 C CA . PRO B 1 33 ? 7.855 9.625 8.156 1 88.69 33 PRO B CA 1
ATOM 1429 C C . PRO B 1 33 ? 6.906 9.656 9.352 1 88.69 33 PRO B C 1
ATOM 1431 O O . PRO B 1 33 ? 7.258 10.188 10.406 1 88.69 33 PRO B O 1
ATOM 1434 N N . ILE B 1 34 ? 5.766 9.102 9.188 1 90.38 34 ILE B N 1
ATOM 1435 C CA . ILE B 1 34 ? 4.77 9.094 10.258 1 90.38 34 ILE B CA 1
ATOM 1436 C C . ILE B 1 34 ? 5.27 8.25 11.422 1 90.38 34 ILE B C 1
ATOM 1438 O O . ILE B 1 34 ? 5.18 8.664 12.578 1 90.38 34 ILE B O 1
ATOM 1442 N N . GLY B 1 35 ? 5.754 7.113 11.094 1 88.44 35 GLY B N 1
ATOM 1443 C CA . GLY B 1 35 ? 6.277 6.227 12.125 1 88.44 35 GLY B CA 1
ATOM 1444 C C . GLY B 1 35 ? 7.438 6.832 12.898 1 88.44 35 GLY B C 1
ATOM 1445 O O . GLY B 1 35 ? 7.633 6.527 14.07 1 88.44 35 GLY B O 1
ATOM 1446 N N . MET B 1 36 ? 8.156 7.68 12.219 1 88.06 36 MET B N 1
ATOM 1447 C CA . MET B 1 36 ? 9.281 8.352 12.859 1 88.06 36 MET B CA 1
ATOM 1448 C C . MET B 1 36 ? 8.82 9.578 13.641 1 88.06 36 MET B C 1
ATOM 1450 O O . MET B 1 36 ? 9.633 10.32 14.18 1 88.06 36 MET B O 1
ATOM 1454 N N . GLY B 1 37 ? 7.543 9.82 13.609 1 88.94 37 GLY B N 1
ATOM 1455 C CA . GLY B 1 37 ? 6.953 10.906 14.383 1 88.94 37 GLY B CA 1
ATOM 1456 C C . GLY B 1 37 ? 7.039 12.25 13.68 1 88.94 37 GLY B C 1
ATOM 1457 O O . GLY B 1 37 ? 6.75 13.281 14.281 1 88.94 37 GLY B O 1
ATOM 1458 N N . GLN B 1 38 ? 7.473 12.211 12.5 1 88.44 38 GLN B N 1
ATOM 1459 C CA . GLN B 1 38 ? 7.562 13.461 11.758 1 88.44 38 GLN B CA 1
ATOM 1460 C C . GLN B 1 38 ? 6.176 14.008 11.43 1 88.44 38 GLN B C 1
ATOM 1462 O O . GLN B 1 38 ? 5.371 13.328 10.789 1 88.44 38 GLN B O 1
ATOM 1467 N N . GLY B 1 39 ? 5.973 15.188 11.977 1 91.75 39 GLY B N 1
ATOM 1468 C CA . GLY B 1 39 ? 4.699 15.836 11.703 1 91.75 39 GLY B CA 1
ATOM 1469 C C . GLY B 1 39 ? 3.527 15.164 12.398 1 91.75 39 GLY B C 1
ATOM 1470 O O . GLY B 1 39 ? 2.408 15.164 11.883 1 91.75 39 GLY B O 1
ATOM 1471 N N . VAL B 1 40 ? 3.795 14.531 13.508 1 95.31 40 VAL B N 1
ATOM 1472 C CA . VAL B 1 40 ? 2.732 13.844 14.234 1 95.31 40 VAL B CA 1
ATOM 1473 C C . VAL B 1 40 ? 2.502 14.523 15.586 1 95.31 40 VAL B C 1
ATOM 1475 O O . VAL B 1 40 ? 3.451 14.797 16.312 1 95.31 40 VAL B O 1
ATOM 1478 N N . GLU B 1 41 ? 1.263 14.773 15.906 1 96.38 41 GLU B N 1
ATOM 1479 C CA . GLU B 1 41 ? 0.882 15.398 17.172 1 96.38 41 GLU B CA 1
ATOM 1480 C C . GLU B 1 41 ? -0.226 14.617 17.859 1 96.38 41 GLU B C 1
ATOM 1482 O O . GLU B 1 41 ? -1.187 14.188 17.219 1 96.38 41 GLU B O 1
ATOM 1487 N N . PRO B 1 42 ? -0.121 14.461 19.141 1 95.75 42 PRO B N 1
ATOM 1488 C CA . PRO B 1 42 ? -1.195 13.766 19.859 1 95.75 42 PRO B CA 1
ATOM 1489 C C . PRO B 1 42 ? -2.461 14.609 19.984 1 95.75 42 PRO B C 1
ATOM 1491 O O . PRO B 1 42 ? -2.385 15.844 20.062 1 95.75 42 PRO B O 1
ATOM 1494 N N . ILE B 1 43 ? -3.496 13.984 19.859 1 95.5 43 ILE B N 1
ATOM 1495 C CA . ILE B 1 43 ? -4.793 14.586 20.141 1 95.5 43 ILE B CA 1
ATOM 1496 C C . ILE B 1 43 ? -5.223 14.234 21.562 1 95.5 43 ILE B C 1
ATOM 1498 O O . ILE B 1 43 ? -5.359 13.055 21.906 1 95.5 43 ILE B O 1
ATOM 1502 N N . GLU B 1 44 ? -5.402 15.227 22.312 1 94.88 44 GLU B N 1
ATOM 1503 C CA . GLU B 1 44 ? -5.734 15.023 23.719 1 94.88 44 GLU B CA 1
ATOM 1504 C C . GLU B 1 44 ? -7.16 15.469 24.031 1 94.88 44 GLU B C 1
ATOM 1506 O O . GLU B 1 44 ? -7.598 16.531 23.562 1 94.88 44 GLU B O 1
ATOM 1511 N N . LYS B 1 45 ? -7.891 14.648 24.688 1 92.5 45 LYS B N 1
ATOM 1512 C CA . LYS B 1 45 ? -9.211 14.93 25.25 1 92.5 45 LYS B CA 1
ATOM 1513 C C . LYS B 1 45 ? -9.281 14.547 26.719 1 92.5 45 LYS B C 1
ATOM 1515 O O . LYS B 1 45 ? -9.008 13.398 27.078 1 92.5 45 LYS B O 1
ATOM 1520 N N . ASP B 1 46 ? -9.703 15.586 27.547 1 94.75 46 ASP B N 1
ATOM 1521 C CA . ASP B 1 46 ? -9.852 15.367 28.984 1 94.75 46 ASP B CA 1
ATOM 1522 C C . ASP B 1 46 ? -8.586 14.75 29.578 1 94.75 46 ASP B C 1
ATOM 1524 O O . ASP B 1 46 ? -8.664 13.797 30.359 1 94.75 46 ASP B O 1
ATOM 1528 N N . GLY B 1 47 ? -7.426 15.148 29.078 1 93 47 GLY B N 1
ATOM 1529 C CA . GLY B 1 47 ? -6.137 14.742 29.625 1 93 47 GLY B CA 1
ATOM 1530 C C . GLY B 1 47 ? -5.656 13.406 29.094 1 93 47 GLY B C 1
ATOM 1531 O O . GLY B 1 47 ? -4.617 12.906 29.531 1 93 47 GLY B O 1
ATOM 1532 N N . GLU B 1 48 ? -6.402 12.844 28.219 1 95 48 GLU B N 1
ATOM 1533 C CA . GLU B 1 48 ? -6.031 11.539 27.656 1 95 48 GLU B CA 1
ATOM 1534 C C . GLU B 1 48 ? -5.797 11.625 26.156 1 95 48 GLU B C 1
ATOM 1536 O O . GLU B 1 48 ? -6.527 12.328 25.453 1 95 48 GLU B O 1
ATOM 1541 N N . ILE B 1 49 ? -4.73 10.93 25.688 1 95.25 49 ILE B N 1
ATOM 1542 C CA . ILE B 1 49 ? -4.488 10.852 24.266 1 95.25 49 ILE B CA 1
ATOM 1543 C C . ILE B 1 49 ? -5.516 9.93 23.609 1 95.25 49 ILE B C 1
ATOM 1545 O O . ILE B 1 49 ? -5.637 8.758 23.984 1 95.25 49 ILE B O 1
ATOM 1549 N N . THR B 1 50 ? -6.207 10.5 22.672 1 94.88 50 THR B N 1
ATOM 1550 C CA . THR B 1 50 ? -7.277 9.727 22.047 1 94.88 50 THR B CA 1
ATOM 1551 C C . THR B 1 50 ? -6.922 9.383 20.609 1 94.88 50 THR B C 1
ATOM 1553 O O . THR B 1 50 ? -7.574 8.539 19.984 1 94.88 50 THR B O 1
ATOM 1556 N N . GLY B 1 51 ? -5.922 10 20.062 1 95.81 51 GLY B N 1
ATOM 1557 C CA . GLY B 1 51 ? -5.48 9.789 18.703 1 95.81 51 GLY B CA 1
ATOM 1558 C C . GLY B 1 51 ? -4.301 10.664 18.312 1 95.81 51 GLY B C 1
ATOM 1559 O O . GLY B 1 51 ? -3.715 11.336 19.156 1 95.81 51 GLY B O 1
ATOM 1560 N N . TYR B 1 52 ? -3.949 10.57 17.125 1 95 52 TYR B N 1
ATOM 1561 C CA . TYR B 1 52 ? -2.83 11.359 16.625 1 95 52 TYR B CA 1
ATOM 1562 C C . TYR B 1 52 ? -3.189 12.039 15.305 1 95 52 TYR B C 1
ATOM 1564 O O . TYR B 1 52 ? -3.93 11.477 14.492 1 95 52 TYR B O 1
ATOM 1572 N N . ARG B 1 53 ? -2.66 13.188 15.18 1 95.56 53 ARG B N 1
ATOM 1573 C CA . ARG B 1 53 ? -2.758 13.922 13.922 1 95.56 53 ARG B CA 1
ATOM 1574 C C . ARG B 1 53 ? -1.424 13.93 13.188 1 95.56 53 ARG B C 1
ATOM 1576 O O . ARG B 1 53 ? -0.413 14.383 13.719 1 95.56 53 ARG B O 1
ATOM 1583 N N . ALA B 1 54 ? -1.46 13.375 12.031 1 94.81 54 ALA B N 1
ATOM 1584 C CA . ALA B 1 54 ? -0.244 13.336 11.227 1 94.81 54 ALA B CA 1
ATOM 1585 C C . ALA B 1 54 ? -0.347 14.289 10.039 1 94.81 54 ALA B C 1
ATOM 1587 O O . ALA B 1 54 ? -1.379 14.344 9.359 1 94.81 54 ALA B O 1
ATOM 1588 N N . GLU B 1 55 ? 0.704 15.008 9.812 1 94.81 55 GLU B N 1
ATOM 1589 C CA . GLU B 1 55 ? 0.794 15.906 8.664 1 94.81 55 GLU B CA 1
ATOM 1590 C C . GLU B 1 55 ? 1.756 15.359 7.613 1 94.81 55 GLU B C 1
ATOM 1592 O O . GLU B 1 55 ? 2.893 15 7.93 1 94.81 55 GLU B O 1
ATOM 1597 N N . ILE B 1 56 ? 1.279 15.352 6.453 1 92.56 56 ILE B N 1
ATOM 1598 C CA . ILE B 1 56 ? 2.102 14.867 5.348 1 92.56 56 ILE B CA 1
ATOM 1599 C C . ILE B 1 56 ? 2.254 15.977 4.305 1 92.56 56 ILE B C 1
ATOM 1601 O O . ILE B 1 56 ? 1.266 16.578 3.885 1 92.56 56 ILE B O 1
ATOM 1605 N N . MET B 1 57 ? 3.467 16.219 3.951 1 92.75 57 MET B N 1
ATOM 1606 C CA . MET B 1 57 ? 3.754 17.172 2.891 1 92.75 57 MET B CA 1
ATOM 1607 C C . MET B 1 57 ? 3.805 16.484 1.53 1 92.75 57 MET B C 1
ATOM 1609 O O . MET B 1 57 ? 4.629 15.602 1.308 1 92.75 57 MET B O 1
ATOM 1613 N N . LEU B 1 58 ? 2.926 16.844 0.66 1 92.12 58 LEU B N 1
ATOM 1614 C CA . LEU B 1 58 ? 2.846 16.266 -0.675 1 92.12 58 LEU B CA 1
ATOM 1615 C C . LEU B 1 58 ? 3.354 17.25 -1.729 1 92.12 58 LEU B C 1
ATOM 1617 O O . LEU B 1 58 ? 3.02 18.438 -1.691 1 92.12 58 LEU B O 1
ATOM 1621 N N . GLU B 1 59 ? 4.145 16.703 -2.604 1 91.38 59 GLU B N 1
ATOM 1622 C CA . GLU B 1 59 ? 4.512 17.5 -3.775 1 91.38 59 GLU B CA 1
ATOM 1623 C C . GLU B 1 59 ? 3.285 17.828 -4.625 1 91.38 59 GLU B C 1
ATOM 1625 O O . GLU B 1 59 ? 2.322 17.062 -4.656 1 91.38 59 GLU B O 1
ATOM 1630 N N . LYS B 1 60 ? 3.369 18.953 -5.316 1 92.31 60 LYS B N 1
ATOM 1631 C CA . LYS B 1 60 ? 2.244 19.422 -6.121 1 92.31 60 LYS B CA 1
ATOM 1632 C C . LYS B 1 60 ? 1.81 18.375 -7.125 1 92.31 60 LYS B C 1
ATOM 1634 O O . LYS B 1 60 ? 0.64 17.984 -7.16 1 92.31 60 LYS B O 1
ATOM 1639 N N . ALA B 1 61 ? 2.695 17.875 -7.855 1 89.31 61 ALA B N 1
ATOM 1640 C CA . ALA B 1 61 ? 2.377 16.906 -8.898 1 89.31 61 ALA B CA 1
ATOM 1641 C C . ALA B 1 61 ? 1.832 15.617 -8.297 1 89.31 61 ALA B C 1
ATOM 1643 O O . ALA B 1 61 ? 0.901 15.016 -8.836 1 89.31 61 ALA B O 1
ATOM 1644 N N . THR B 1 62 ? 2.422 15.172 -7.191 1 89.12 62 THR B N 1
ATOM 1645 C CA . THR B 1 62 ? 1.982 13.938 -6.539 1 89.12 62 THR B CA 1
ATOM 1646 C C . THR B 1 62 ? 0.518 14.039 -6.125 1 89.12 62 THR B C 1
ATOM 1648 O O . THR B 1 62 ? -0.264 13.117 -6.355 1 89.12 62 THR B O 1
ATOM 1651 N N . TYR B 1 63 ? 0.175 15.125 -5.566 1 90.81 63 TYR B N 1
ATOM 1652 C CA . TYR B 1 63 ? -1.211 15.289 -5.145 1 90.81 63 TYR B CA 1
ATOM 1653 C C . TYR B 1 63 ? -2.137 15.422 -6.348 1 90.81 63 TYR B C 1
ATOM 1655 O O . TYR B 1 63 ? -3.131 14.695 -6.457 1 90.81 63 TYR B O 1
ATOM 1663 N N . GLU B 1 64 ? -1.823 16.25 -7.297 1 90.25 64 GLU B N 1
ATOM 1664 C CA . GLU B 1 64 ? -2.73 16.641 -8.375 1 90.25 64 GLU B CA 1
ATOM 1665 C C . 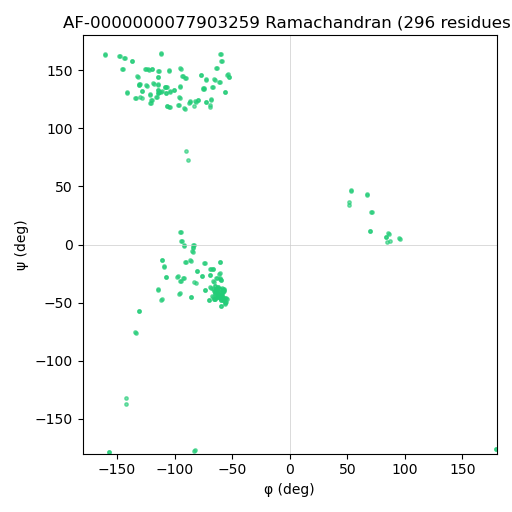GLU B 1 64 ? -2.838 15.523 -9.422 1 90.25 64 GLU B C 1
ATOM 1667 O O . GLU B 1 64 ? -3.885 15.359 -10.055 1 90.25 64 GLU B O 1
ATOM 1672 N N . GLU B 1 65 ? -1.817 14.719 -9.555 1 85.94 65 GLU B N 1
ATOM 1673 C CA . GLU B 1 65 ? -1.796 13.734 -10.633 1 85.94 65 GLU B CA 1
ATOM 1674 C C . GLU B 1 65 ? -2.01 12.32 -10.102 1 85.94 65 GLU B C 1
ATOM 1676 O O . GLU B 1 65 ? -2.529 11.461 -10.812 1 85.94 65 GLU B O 1
ATOM 1681 N N . TRP B 1 66 ? -1.632 12.109 -8.922 1 83.75 66 TRP B N 1
ATOM 1682 C CA . TRP B 1 66 ? -1.661 10.734 -8.445 1 83.75 66 TRP B CA 1
ATOM 1683 C C . TRP B 1 66 ? -2.732 10.547 -7.371 1 83.75 66 TRP B C 1
ATOM 1685 O O . TRP B 1 66 ? -3.607 9.688 -7.5 1 83.75 66 TRP B O 1
ATOM 1695 N N . PHE B 1 67 ? -2.791 11.438 -6.379 1 81 67 PHE B N 1
ATOM 1696 C CA . PHE B 1 67 ? -3.789 11.305 -5.324 1 81 67 PHE B CA 1
ATOM 1697 C C . PHE B 1 67 ? -5.172 11.68 -5.832 1 81 67 PHE B C 1
ATOM 1699 O O . PHE B 1 67 ? -6.172 11.078 -5.434 1 81 67 PHE B O 1
ATOM 1706 N N . ASP B 1 68 ? -5.254 12.688 -6.633 1 73.81 68 ASP B N 1
ATOM 1707 C CA . ASP B 1 68 ? -6.523 13.195 -7.141 1 73.81 68 ASP B CA 1
ATOM 1708 C C . ASP B 1 68 ? -6.848 12.594 -8.508 1 73.81 68 ASP B C 1
ATOM 1710 O O . ASP B 1 68 ? -7.723 13.094 -9.219 1 73.81 68 ASP B O 1
ATOM 1714 N N . GLY B 1 69 ? -6.137 11.602 -8.938 1 70.69 69 GLY B N 1
ATOM 1715 C CA . GLY B 1 69 ? -6.328 10.977 -10.234 1 70.69 69 GLY B CA 1
ATOM 1716 C C . GLY B 1 69 ? -6.145 9.477 -10.211 1 70.69 69 GLY B C 1
ATOM 1717 O O . GLY B 1 69 ? -6.664 8.797 -9.32 1 70.69 69 GLY B O 1
ATOM 1718 N N . SER B 1 70 ? -5.414 9.062 -11.297 1 70.5 70 SER B N 1
ATOM 1719 C CA . SER B 1 70 ? -5.152 7.641 -11.484 1 70.5 70 SER B CA 1
ATOM 1720 C C . SER B 1 70 ? -3.977 7.18 -10.633 1 70.5 70 SER B C 1
ATOM 1722 O O . SER B 1 70 ? -2.914 7.805 -10.641 1 70.5 70 SER B O 1
ATOM 1724 N N . PHE B 1 71 ? -4.191 6.227 -9.805 1 80.25 71 PHE B N 1
ATOM 1725 C CA . PHE B 1 71 ? -3.16 5.582 -9 1 80.25 71 PHE B CA 1
ATOM 1726 C C . PHE B 1 71 ? -2.562 4.391 -9.734 1 80.25 71 PHE B C 1
ATOM 1728 O O . PHE B 1 71 ? -2.904 3.24 -9.453 1 80.25 71 PHE B O 1
ATOM 1735 N N . THR B 1 72 ? -1.657 4.719 -10.633 1 83.25 72 THR B N 1
ATOM 1736 C CA . THR B 1 72 ? -1.053 3.645 -11.414 1 83.25 72 THR B CA 1
ATOM 1737 C C . THR B 1 72 ? 0.152 3.057 -10.68 1 83.25 72 THR B C 1
ATOM 1739 O O . THR B 1 72 ? 1.01 3.797 -10.195 1 83.25 72 THR B O 1
ATOM 1742 N N . LYS B 1 73 ? 0.136 1.807 -10.438 1 91.25 73 LYS B N 1
ATOM 1743 C CA . LYS B 1 73 ? 1.264 1.088 -9.844 1 91.25 73 LYS B CA 1
ATOM 1744 C C . LYS B 1 73 ? 1.853 0.086 -10.836 1 91.25 73 LYS B C 1
ATOM 1746 O O . LYS B 1 73 ? 1.114 -0.589 -11.555 1 91.25 73 LYS B O 1
ATOM 1751 N N . THR B 1 74 ? 3.143 0.024 -10.898 1 94.69 74 THR B N 1
ATOM 1752 C CA . THR B 1 74 ? 3.867 -0.93 -11.734 1 94.69 74 THR B CA 1
ATOM 1753 C C . THR B 1 74 ? 4.77 -1.817 -10.875 1 94.69 74 THR B C 1
ATOM 1755 O O . THR B 1 74 ? 5.617 -1.317 -10.133 1 94.69 74 THR B O 1
ATOM 1758 N N . ILE B 1 75 ? 4.543 -3.104 -10.969 1 98 75 ILE B N 1
ATOM 1759 C CA . ILE B 1 75 ? 5.363 -4.07 -10.25 1 98 75 ILE B CA 1
ATOM 1760 C C . ILE B 1 75 ? 6.328 -4.75 -11.219 1 98 75 ILE B C 1
ATOM 1762 O O . ILE B 1 75 ? 5.902 -5.414 -12.164 1 98 75 ILE B O 1
ATOM 1766 N N . CYS B 1 76 ? 7.586 -4.598 -11.016 1 98.56 76 CYS B N 1
ATOM 1767 C CA . CYS B 1 76 ? 8.609 -5.246 -11.828 1 98.56 76 CYS B CA 1
ATOM 1768 C C . CYS B 1 76 ? 9.359 -6.297 -11.023 1 98.56 76 CYS B C 1
ATOM 1770 O O . CYS B 1 76 ? 9.242 -6.344 -9.797 1 98.56 76 CYS B O 1
ATOM 1772 N N . GLY B 1 77 ? 10.062 -7.152 -11.75 1 98.56 77 GL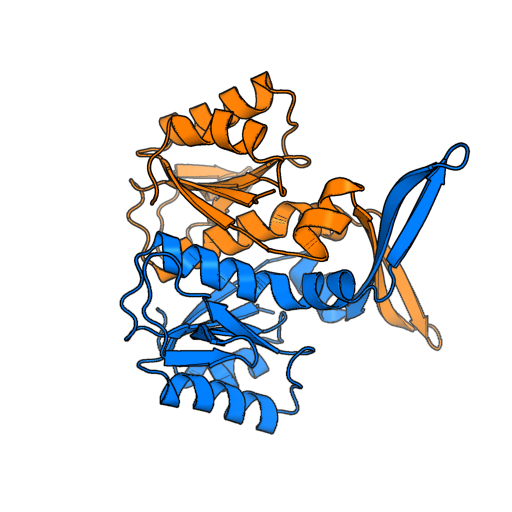Y B N 1
ATOM 1773 C CA . GLY B 1 77 ? 10.836 -8.203 -11.109 1 98.56 77 GLY B CA 1
ATOM 1774 C C . GLY B 1 77 ? 12.328 -8.039 -11.297 1 98.56 77 GLY B C 1
ATOM 1775 O O . GLY B 1 77 ? 12.797 -7.734 -12.398 1 98.56 77 GLY B O 1
ATOM 1776 N N . ALA B 1 78 ? 13.023 -8.133 -10.203 1 98.5 78 ALA B N 1
ATOM 1777 C CA . ALA B 1 78 ? 14.469 -8.32 -10.266 1 98.5 78 ALA B CA 1
ATOM 1778 C C . ALA B 1 78 ? 14.844 -9.797 -10.164 1 98.5 78 ALA B C 1
ATOM 1780 O O . ALA B 1 78 ? 14.352 -10.508 -9.289 1 98.5 78 ALA B O 1
ATOM 1781 N N . LYS B 1 79 ? 15.727 -10.242 -10.938 1 97.69 79 LYS B N 1
ATOM 1782 C CA . LYS B 1 79 ? 16.078 -11.664 -11.008 1 97.69 79 LYS B CA 1
ATOM 1783 C C . LYS B 1 79 ? 16.688 -12.141 -9.695 1 97.69 79 LYS B C 1
ATOM 1785 O O . LYS B 1 79 ? 16.562 -13.305 -9.328 1 97.69 79 LYS B O 1
ATOM 1790 N N . ASN B 1 80 ? 17.453 -11.281 -9.062 1 97.56 80 ASN B N 1
ATOM 1791 C CA . ASN B 1 80 ? 18.141 -11.625 -7.824 1 97.56 80 ASN B CA 1
ATOM 1792 C C . ASN B 1 80 ? 18.484 -10.383 -7.008 1 97.56 80 ASN B C 1
ATOM 1794 O O . ASN B 1 80 ? 18.109 -9.266 -7.383 1 97.56 80 ASN B O 1
ATOM 1798 N N . HIS B 1 81 ? 19.125 -10.641 -5.895 1 97.62 81 HIS B N 1
ATOM 1799 C CA . HIS B 1 81 ? 19.531 -9.609 -4.957 1 97.62 81 HIS B CA 1
ATOM 1800 C C . HIS B 1 81 ? 20.375 -8.539 -5.648 1 97.62 81 HIS B C 1
ATOM 1802 O O . HIS B 1 81 ? 20.109 -7.34 -5.496 1 97.62 81 HIS B O 1
ATOM 1808 N N . ASN B 1 82 ? 21.328 -8.898 -6.445 1 97.69 82 ASN B N 1
ATOM 1809 C CA . ASN B 1 82 ? 22.234 -7.965 -7.105 1 97.69 82 ASN B CA 1
ATOM 1810 C C . ASN B 1 82 ? 21.5 -7.066 -8.094 1 97.69 82 ASN B C 1
ATOM 1812 O O . ASN B 1 82 ? 21.781 -5.871 -8.18 1 97.69 82 ASN B O 1
ATOM 1816 N N . GLN B 1 83 ? 20.609 -7.629 -8.836 1 97.75 83 GLN B N 1
ATOM 1817 C CA . GLN B 1 83 ? 19.844 -6.824 -9.781 1 97.75 83 GLN B CA 1
ATOM 1818 C C . GLN B 1 83 ? 18.953 -5.812 -9.055 1 97.75 83 GLN B C 1
ATOM 1820 O O . GLN B 1 83 ? 18.766 -4.691 -9.531 1 97.75 83 GLN B O 1
ATOM 1825 N N . LEU B 1 84 ? 18.391 -6.25 -7.961 1 98.31 84 LEU B N 1
ATOM 1826 C CA . LEU B 1 84 ? 17.594 -5.309 -7.172 1 98.31 84 LEU B CA 1
ATOM 1827 C C . LEU B 1 84 ? 18.453 -4.113 -6.742 1 98.31 84 LEU B C 1
ATOM 1829 O O . LEU B 1 84 ? 17.984 -2.971 -6.812 1 98.31 84 LEU B O 1
ATOM 1833 N N . LEU B 1 85 ? 19.688 -4.359 -6.355 1 98 85 LEU B N 1
ATOM 1834 C CA . LEU B 1 85 ? 20.578 -3.289 -5.922 1 98 85 LEU B CA 1
ATOM 1835 C C . LEU B 1 85 ? 20.969 -2.395 -7.094 1 98 85 LEU B C 1
ATOM 1837 O O . LEU B 1 85 ? 21.281 -1.217 -6.902 1 98 85 LEU B O 1
ATOM 1841 N N . LYS B 1 86 ? 20.938 -2.949 -8.273 1 97.81 86 LYS B N 1
ATOM 1842 C CA . LYS B 1 86 ? 21.156 -2.113 -9.453 1 97.81 86 LYS B CA 1
ATOM 1843 C C . LYS B 1 86 ? 20.062 -1.055 -9.586 1 97.81 86 LYS B C 1
ATOM 1845 O O . LYS B 1 86 ? 20.344 0.08 -9.984 1 97.81 86 LYS B O 1
ATOM 1850 N N . ALA B 1 87 ? 18.828 -1.427 -9.289 1 98 87 ALA B N 1
ATOM 1851 C CA . ALA B 1 87 ? 17.75 -0.454 -9.297 1 98 87 ALA B CA 1
ATOM 1852 C C . ALA B 1 87 ? 18.016 0.681 -8.312 1 98 87 ALA B C 1
ATOM 1854 O O . ALA B 1 87 ? 17.781 1.851 -8.617 1 98 87 ALA B O 1
ATOM 1855 N N . LYS B 1 88 ? 18.516 0.273 -7.148 1 98.25 88 LYS B N 1
ATOM 1856 C CA . LYS B 1 88 ? 18.906 1.266 -6.152 1 98.25 88 LYS B CA 1
ATOM 1857 C C . LYS B 1 88 ? 19.953 2.221 -6.711 1 98.25 88 LYS B C 1
ATOM 1859 O O . LYS B 1 88 ? 19.844 3.438 -6.547 1 98.25 88 LYS B O 1
ATOM 1864 N N . THR B 1 89 ? 20.938 1.665 -7.32 1 98.31 89 THR B N 1
ATOM 1865 C CA . THR B 1 89 ? 22.031 2.455 -7.871 1 98.31 89 THR B CA 1
ATOM 1866 C C . THR B 1 89 ? 21.516 3.432 -8.93 1 98.31 89 THR B C 1
ATOM 1868 O O . THR B 1 89 ? 21.875 4.609 -8.914 1 98.31 89 THR B O 1
ATOM 1871 N N . ILE B 1 90 ? 20.703 2.959 -9.797 1 98 90 ILE B N 1
ATOM 1872 C CA . ILE B 1 90 ? 20.125 3.803 -10.836 1 98 90 ILE B CA 1
ATOM 1873 C C . ILE B 1 90 ? 19.328 4.945 -10.195 1 98 90 ILE B C 1
ATOM 1875 O O . ILE B 1 90 ? 19.453 6.102 -10.609 1 98 90 ILE B O 1
ATOM 1879 N N . ALA B 1 91 ? 18.547 4.617 -9.18 1 98.25 91 ALA B N 1
ATOM 1880 C CA . ALA B 1 91 ? 17.75 5.625 -8.484 1 98.25 91 ALA B CA 1
ATOM 1881 C C . ALA B 1 91 ? 18.641 6.699 -7.871 1 98.25 91 ALA B C 1
ATOM 1883 O O . ALA B 1 91 ? 18.359 7.895 -8.008 1 98.25 91 ALA B O 1
ATOM 1884 N N . GLU B 1 92 ? 19.688 6.273 -7.238 1 98.25 92 GLU B N 1
ATOM 1885 C CA . GLU B 1 92 ? 20.625 7.203 -6.613 1 98.25 92 GLU B CA 1
ATOM 1886 C C . GLU B 1 92 ? 21.312 8.086 -7.652 1 98.25 92 GLU B C 1
ATOM 1888 O O . GLU B 1 92 ? 21.531 9.273 -7.422 1 98.25 92 GLU B O 1
ATOM 1893 N N . GLU B 1 93 ? 21.625 7.508 -8.742 1 98 93 GLU B N 1
ATOM 1894 C CA . GLU B 1 93 ? 22.25 8.258 -9.836 1 98 93 GLU B CA 1
ATOM 1895 C C . GLU B 1 93 ? 21.297 9.32 -10.375 1 98 93 GLU B C 1
ATOM 1897 O O . GLU B 1 93 ? 21.734 10.367 -10.859 1 98 93 GLU B O 1
ATOM 1902 N N . LEU B 1 94 ? 20 9.062 -10.281 1 97.62 94 LEU B N 1
ATOM 1903 C CA . LEU B 1 94 ? 18.984 10 -10.75 1 97.62 94 LEU B CA 1
ATOM 1904 C C . LEU B 1 94 ? 18.688 11.047 -9.688 1 97.62 94 LEU B C 1
ATOM 1906 O O . LEU B 1 94 ? 17.812 11.898 -9.875 1 97.62 94 LEU B O 1
ATOM 1910 N N . GLY B 1 95 ? 19.344 10.93 -8.523 1 97.62 95 GLY B N 1
ATOM 1911 C CA . GLY B 1 95 ? 19.219 11.938 -7.473 1 97.62 95 GLY B CA 1
ATOM 1912 C C . GLY B 1 95 ? 18.156 11.586 -6.445 1 97.62 95 GLY B C 1
ATOM 1913 O O . GLY B 1 95 ? 17.844 12.398 -5.574 1 97.62 95 GLY B O 1
ATOM 1914 N N . LEU B 1 96 ? 17.609 10.43 -6.559 1 97.81 96 LEU B N 1
ATOM 1915 C CA . LEU B 1 96 ? 16.641 9.984 -5.566 1 97.81 96 LEU B CA 1
ATOM 1916 C C . LEU B 1 96 ? 17.328 9.539 -4.285 1 97.81 96 LEU B C 1
ATOM 1918 O O . LEU B 1 96 ? 18.422 8.977 -4.328 1 97.81 96 LEU B O 1
ATOM 1922 N N . VAL B 1 97 ? 16.688 9.781 -3.188 1 97.5 97 VAL B N 1
ATOM 1923 C CA . VAL B 1 97 ? 17.312 9.578 -1.886 1 97.5 97 VAL B CA 1
ATOM 1924 C C . VAL B 1 97 ? 16.609 8.43 -1.155 1 97.5 97 VAL B C 1
ATOM 1926 O O . VAL B 1 97 ? 15.391 8.406 -1.039 1 97.5 97 VAL B O 1
ATOM 1929 N N . GLU B 1 98 ? 17.391 7.484 -0.622 1 97.5 98 GLU B N 1
ATOM 1930 C CA . GLU B 1 98 ? 16.875 6.371 0.167 1 97.5 98 GLU B CA 1
ATOM 1931 C C . GLU B 1 98 ? 16.172 6.867 1.42 1 97.5 98 GLU B C 1
ATOM 1933 O O . GLU B 1 98 ? 16.641 7.789 2.088 1 97.5 98 GLU B O 1
ATOM 1938 N N . ASN B 1 99 ? 15.039 6.238 1.763 1 95.06 99 ASN B N 1
ATOM 1939 C CA . ASN B 1 99 ? 14.203 6.543 2.918 1 95.06 99 ASN B CA 1
ATOM 1940 C C . ASN B 1 99 ? 13.484 7.879 2.756 1 95.06 99 ASN B C 1
ATOM 1942 O O . ASN B 1 99 ? 13.008 8.453 3.736 1 95.06 99 ASN B O 1
ATOM 1946 N N . LYS B 1 100 ? 13.547 8.375 1.59 1 93.88 100 LYS B N 1
ATOM 1947 C CA . LYS B 1 100 ? 12.75 9.547 1.206 1 93.88 100 LYS B CA 1
ATOM 1948 C C . LYS B 1 100 ? 12.023 9.305 -0.112 1 93.88 100 LYS B C 1
ATOM 1950 O O . LYS B 1 100 ? 10.789 9.367 -0.167 1 93.88 100 LYS B O 1
ATOM 1955 N N . ASP B 1 101 ? 12.797 8.992 -1.11 1 96.38 101 ASP B N 1
ATOM 1956 C CA . ASP B 1 101 ? 12.242 8.797 -2.445 1 96.38 101 ASP B CA 1
ATOM 1957 C C . ASP B 1 101 ? 12.016 7.312 -2.734 1 96.38 101 ASP B C 1
ATOM 1959 O O . ASP B 1 101 ? 11.188 6.957 -3.576 1 96.38 101 ASP B O 1
ATOM 1963 N N . PHE B 1 102 ? 12.82 6.48 -2.084 1 98.38 102 PHE B N 1
ATOM 1964 C CA . PHE B 1 102 ? 12.641 5.039 -2.234 1 98.38 102 PHE B CA 1
ATOM 1965 C C . PHE B 1 102 ? 13.016 4.312 -0.951 1 98.38 102 PHE B C 1
ATOM 1967 O O . PHE B 1 102 ? 13.695 4.875 -0.088 1 98.38 102 PHE B O 1
ATOM 1974 N N . PHE B 1 103 ? 12.594 3.109 -0.808 1 97.75 103 PHE B N 1
ATOM 1975 C CA . PHE B 1 103 ? 12.711 2.34 0.425 1 97.75 103 PHE B CA 1
ATOM 1976 C C . PHE B 1 103 ? 13.039 0.882 0.125 1 97.75 103 PHE B C 1
ATOM 1978 O O . PHE B 1 103 ? 12.438 0.276 -0.763 1 97.75 103 PHE B O 1
ATOM 1985 N N . LEU B 1 104 ? 14.016 0.342 0.779 1 97.62 104 LEU B N 1
ATOM 1986 C CA . LEU B 1 104 ? 14.328 -1.082 0.724 1 97.62 104 LEU B CA 1
ATOM 1987 C C . LEU B 1 104 ? 13.523 -1.855 1.764 1 97.62 104 LEU B C 1
ATOM 1989 O O . LEU B 1 104 ? 13.57 -1.537 2.953 1 97.62 104 LEU B O 1
ATOM 1993 N N . ILE B 1 105 ? 12.781 -2.795 1.259 1 96.44 105 ILE B N 1
ATOM 1994 C CA . ILE B 1 105 ? 11.906 -3.566 2.133 1 96.44 105 ILE B CA 1
ATOM 1995 C C . ILE B 1 105 ? 12.555 -4.91 2.459 1 96.44 105 ILE B C 1
ATOM 1997 O O . ILE B 1 105 ? 13.031 -5.609 1.561 1 96.44 105 ILE B O 1
ATOM 2001 N N . ARG B 1 106 ? 12.555 -5.281 3.715 1 94.69 106 ARG B N 1
ATOM 2002 C CA . ARG B 1 106 ? 13.125 -6.539 4.188 1 94.69 106 ARG B CA 1
ATOM 2003 C C . ARG B 1 106 ? 12.094 -7.359 4.949 1 94.69 106 ARG B C 1
ATOM 2005 O O . ARG B 1 106 ? 11.289 -6.812 5.707 1 94.69 106 ARG B O 1
ATOM 2012 N N . ASP B 1 107 ? 12.094 -8.523 4.672 1 92.75 107 ASP B N 1
ATOM 2013 C CA . ASP B 1 107 ? 11.273 -9.469 5.418 1 92.75 107 ASP B CA 1
ATOM 2014 C C . ASP B 1 107 ? 12.039 -10.047 6.609 1 92.75 107 ASP B C 1
ATOM 2016 O O . ASP B 1 107 ? 13.219 -10.383 6.488 1 92.75 107 ASP B O 1
ATOM 2020 N N . ALA B 1 108 ? 11.398 -10.297 7.746 1 88.25 108 ALA B N 1
ATOM 2021 C CA . ALA B 1 108 ? 12.023 -10.812 8.961 1 88.25 108 ALA B CA 1
ATOM 2022 C C . ALA B 1 108 ? 12.133 -12.328 8.922 1 88.25 108 ALA B C 1
ATOM 2024 O O . ALA B 1 108 ? 12.711 -12.945 9.828 1 88.25 108 ALA B O 1
ATOM 2025 N N . CYS B 1 109 ? 11.609 -13 7.988 1 89.19 109 CYS B N 1
ATOM 2026 C CA . CYS B 1 109 ? 11.797 -14.414 7.691 1 89.19 109 CYS B CA 1
ATOM 2027 C C . CYS B 1 109 ? 11.203 -15.289 8.789 1 89.19 109 CYS B C 1
ATOM 2029 O O . CYS B 1 109 ? 11.828 -16.25 9.234 1 89.19 109 CYS B O 1
ATOM 2031 N N . HIS B 1 110 ? 10.07 -14.93 9.211 1 83.5 110 HIS B N 1
ATOM 2032 C CA . HIS B 1 110 ? 9.438 -15.734 10.258 1 83.5 110 HIS B CA 1
ATOM 2033 C C . HIS B 1 110 ? 8.641 -16.875 9.656 1 83.5 110 HIS B C 1
ATOM 2035 O O . HIS B 1 110 ? 8.266 -17.812 10.359 1 83.5 110 HIS B O 1
ATOM 2041 N N . THR B 1 111 ? 8.422 -16.797 8.391 1 83.06 111 THR B N 1
ATOM 2042 C CA . THR B 1 111 ? 7.535 -17.812 7.82 1 83.06 111 THR B CA 1
ATOM 2043 C C . THR B 1 111 ? 8.125 -18.375 6.531 1 83.06 111 THR B C 1
ATOM 2045 O O . THR B 1 111 ? 8.789 -19.422 6.547 1 83.06 111 THR B O 1
ATOM 2048 N N . GLU B 1 112 ? 8.078 -17.703 5.512 1 86.5 112 GLU B N 1
ATOM 2049 C CA . GLU B 1 112 ? 8.281 -18.266 4.176 1 86.5 112 GLU B CA 1
ATOM 2050 C C . GLU B 1 112 ? 9.734 -18.094 3.729 1 86.5 112 GLU B C 1
ATOM 2052 O O . GLU B 1 112 ? 10.273 -18.969 3.035 1 86.5 112 GLU B O 1
ATOM 2057 N N . LEU B 1 113 ? 10.391 -17.094 4.125 1 93.38 113 LEU B N 1
ATOM 2058 C CA . LEU B 1 113 ? 11.703 -16.766 3.58 1 93.38 113 LEU B CA 1
ATOM 2059 C C . LEU B 1 113 ? 12.812 -17.125 4.57 1 93.38 113 LEU B C 1
ATOM 2061 O O . LEU B 1 113 ? 12.602 -17.062 5.785 1 93.38 113 LEU B O 1
ATOM 2065 N N . GLU B 1 114 ? 13.969 -17.453 4.043 1 93.94 114 GLU B N 1
ATOM 2066 C CA . GLU B 1 114 ? 15.164 -17.703 4.848 1 93.94 114 GLU B CA 1
ATOM 2067 C C . GLU B 1 114 ? 16 -16.453 4.996 1 93.94 114 GLU B C 1
ATOM 2069 O O . GLU B 1 114 ? 16.156 -15.68 4.043 1 93.94 114 GLU B O 1
ATOM 2074 N N . PRO B 1 115 ? 16.594 -16.312 6.117 1 93.75 115 PRO B N 1
ATOM 2075 C CA . PRO B 1 115 ? 17.391 -15.109 6.336 1 93.75 115 PRO B CA 1
ATOM 2076 C C . PRO B 1 115 ? 18.641 -15.055 5.449 1 93.75 115 PRO B C 1
ATOM 2078 O O . PRO B 1 115 ? 19.297 -16.078 5.242 1 93.75 115 PRO B O 1
ATOM 2081 N N . GLU B 1 116 ? 18.906 -13.969 4.891 1 94.44 116 GLU B N 1
ATOM 2082 C CA . GLU B 1 116 ? 20.125 -13.734 4.117 1 94.44 116 GLU B CA 1
ATOM 2083 C C . GLU B 1 116 ? 21.062 -12.789 4.855 1 94.44 116 GLU B C 1
ATOM 2085 O O . GLU B 1 116 ? 22.25 -12.695 4.52 1 94.44 116 GLU B O 1
ATOM 2090 N N . GLU B 1 117 ? 20.547 -12.07 5.793 1 90.44 117 GLU B N 1
ATOM 2091 C CA . GLU B 1 117 ? 21.312 -11.141 6.625 1 90.44 117 GLU B CA 1
ATOM 2092 C C . GLU B 1 117 ? 20.781 -11.117 8.055 1 90.44 117 GLU B C 1
ATOM 2094 O O . GLU B 1 117 ? 19.672 -11.602 8.32 1 90.44 117 GLU B O 1
ATOM 2099 N N . PHE B 1 118 ? 21.609 -10.641 8.969 1 90.12 118 PHE B N 1
ATOM 2100 C CA . PHE B 1 118 ? 21.219 -10.586 10.375 1 90.12 118 PHE B CA 1
ATOM 2101 C C . PHE B 1 118 ? 21.5 -9.211 10.961 1 90.12 118 PHE B C 1
ATOM 2103 O O . PHE B 1 118 ? 22.516 -8.594 10.641 1 90.12 118 PHE B O 1
ATOM 2110 N N . ASP B 1 119 ? 20.562 -8.742 11.727 1 85.19 119 ASP B N 1
ATOM 2111 C CA . ASP B 1 119 ? 20.766 -7.445 12.359 1 85.19 119 ASP B CA 1
ATOM 2112 C C . ASP B 1 119 ? 21.578 -7.586 13.641 1 85.19 119 ASP B C 1
ATOM 2114 O O . ASP B 1 119 ? 22.141 -8.648 13.914 1 85.19 119 ASP B O 1
ATOM 2118 N N . GLU B 1 120 ? 21.75 -6.379 14.289 1 87.25 120 GLU B N 1
ATOM 2119 C CA . GLU B 1 120 ? 22.609 -6.34 15.484 1 87.25 120 GLU B CA 1
ATOM 2120 C C . GLU B 1 120 ? 22.062 -7.246 16.578 1 87.25 120 GLU B C 1
ATOM 2122 O O . GLU B 1 120 ? 22.812 -7.707 17.438 1 87.25 120 GLU B O 1
ATOM 2127 N N . ASN B 1 121 ? 20.781 -7.547 16.609 1 88.94 121 ASN B N 1
ATOM 2128 C CA . ASN B 1 121 ? 20.156 -8.375 17.625 1 88.94 121 ASN B CA 1
ATOM 2129 C C . ASN B 1 121 ? 20.062 -9.836 17.188 1 88.94 121 ASN B C 1
ATOM 2131 O O . ASN B 1 121 ? 19.469 -10.656 17.891 1 88.94 121 ASN B O 1
ATOM 2135 N N . GLY B 1 122 ? 20.609 -10.172 15.977 1 88.5 122 GLY B N 1
ATOM 2136 C CA . GLY B 1 122 ? 20.625 -11.539 15.484 1 88.5 122 GLY B CA 1
ATOM 2137 C C . GLY B 1 122 ? 19.359 -11.93 14.742 1 88.5 122 GLY B C 1
ATOM 2138 O O . GLY B 1 122 ? 19.109 -13.109 14.5 1 88.5 122 GLY B O 1
ATOM 2139 N N . GLU B 1 123 ? 18.531 -10.961 14.492 1 86 123 GLU B N 1
ATOM 2140 C CA . GLU B 1 123 ? 17.312 -11.25 13.742 1 86 123 GLU B CA 1
ATOM 2141 C C . GLU B 1 123 ? 17.594 -11.344 12.242 1 86 123 GLU B C 1
ATOM 2143 O O . GLU B 1 123 ? 18.156 -10.422 11.656 1 86 123 GLU B O 1
ATOM 2148 N N . GLY B 1 124 ? 17.234 -12.453 11.648 1 90.44 124 GLY B N 1
ATOM 2149 C CA . GLY B 1 124 ? 17.453 -12.703 10.234 1 90.44 124 GLY B CA 1
ATOM 2150 C C . GLY B 1 124 ? 16.484 -11.945 9.344 1 90.44 124 GLY B C 1
ATOM 2151 O O . GLY B 1 124 ? 15.305 -11.805 9.672 1 90.44 124 GLY B O 1
ATOM 2152 N N . MET B 1 125 ? 17.047 -11.367 8.328 1 94.19 125 MET B N 1
ATOM 2153 C CA . MET B 1 125 ? 16.203 -10.617 7.398 1 94.19 125 MET B CA 1
ATOM 2154 C C . MET B 1 125 ? 16.609 -10.914 5.957 1 94.19 125 MET B C 1
ATOM 2156 O O . MET B 1 125 ? 17.719 -11.383 5.695 1 94.19 125 MET B O 1
ATOM 2160 N N . THR B 1 126 ? 15.695 -10.695 5.055 1 96.62 126 THR B N 1
ATOM 2161 C CA . THR B 1 126 ? 15.922 -10.828 3.621 1 96.62 126 THR B CA 1
ATOM 2162 C C . THR B 1 126 ? 15.352 -9.633 2.871 1 96.62 126 THR B C 1
ATOM 2164 O O . THR B 1 126 ? 14.195 -9.25 3.088 1 96.62 126 THR B O 1
ATOM 2167 N N . LEU B 1 127 ? 16.203 -9.008 2.074 1 97.25 127 LEU B N 1
ATOM 2168 C CA . LEU B 1 127 ? 15.75 -7.926 1.204 1 97.25 127 LEU B CA 1
ATOM 2169 C C . LEU B 1 127 ? 14.836 -8.469 0.108 1 97.25 127 LEU B C 1
ATOM 2171 O O . LEU B 1 127 ? 15.234 -9.336 -0.669 1 97.25 127 LEU B O 1
ATOM 2175 N N . THR B 1 128 ? 13.656 -7.93 0.011 1 97.94 128 THR B N 1
ATOM 2176 C CA . THR B 1 128 ? 12.688 -8.555 -0.876 1 97.94 128 THR B CA 1
ATOM 2177 C C . THR B 1 128 ? 12.344 -7.637 -2.045 1 97.94 128 THR B C 1
ATOM 2179 O O . THR B 1 128 ? 12.102 -8.102 -3.16 1 97.94 128 THR B O 1
ATOM 2182 N N . CYS B 1 129 ? 12.25 -6.332 -1.76 1 98.25 129 CYS B N 1
ATOM 2183 C CA . CYS B 1 129 ? 11.859 -5.438 -2.846 1 98.25 129 CYS B CA 1
ATOM 2184 C C . CYS B 1 129 ? 12.25 -4 -2.535 1 98.25 129 CYS B C 1
ATOM 2186 O O . CYS B 1 129 ? 12.711 -3.701 -1.429 1 98.25 129 CYS B O 1
ATOM 2188 N N . ILE B 1 130 ? 12.281 -3.174 -3.508 1 98.69 130 ILE B N 1
ATOM 2189 C CA . ILE B 1 130 ? 12.461 -1.729 -3.424 1 98.69 130 ILE B CA 1
ATOM 2190 C C . ILE B 1 130 ? 11.203 -1.02 -3.918 1 98.69 130 ILE B C 1
ATOM 2192 O O . ILE B 1 130 ? 10.641 -1.383 -4.957 1 98.69 130 ILE B O 1
ATOM 2196 N N . GLY B 1 131 ? 10.695 -0.159 -3.113 1 98.56 131 GLY B N 1
ATOM 2197 C CA . GLY B 1 131 ? 9.531 0.633 -3.477 1 98.56 131 GLY B CA 1
ATOM 2198 C C . GLY B 1 131 ? 9.828 2.115 -3.6 1 98.56 131 GLY B C 1
ATOM 2199 O O . GLY B 1 131 ? 10.602 2.664 -2.809 1 98.56 131 GLY B O 1
ATOM 2200 N N . PHE B 1 132 ? 9.188 2.768 -4.539 1 98.12 132 PHE B N 1
ATOM 2201 C CA . PHE B 1 132 ? 9.391 4.188 -4.785 1 98.12 132 PHE B CA 1
ATOM 2202 C C . PHE B 1 132 ? 8.133 4.984 -4.461 1 98.12 132 PHE B C 1
ATOM 2204 O O . PHE B 1 132 ? 7.023 4.461 -4.559 1 98.12 132 PHE B O 1
ATOM 2211 N N . ARG B 1 133 ? 8.305 6.207 -4.031 1 96.19 133 ARG B N 1
ATOM 2212 C CA . ARG B 1 133 ? 7.164 7.121 -4.094 1 96.19 133 ARG B CA 1
ATOM 2213 C C . ARG B 1 133 ? 6.68 7.297 -5.527 1 96.19 133 ARG B C 1
ATOM 2215 O O . ARG B 1 133 ? 7.379 6.922 -6.473 1 96.19 133 ARG B O 1
ATOM 2222 N N . PRO B 1 134 ? 5.434 7.836 -5.676 1 95.12 134 PRO B N 1
ATOM 2223 C CA . PRO B 1 134 ? 5.027 8.117 -7.055 1 95.12 134 PRO B CA 1
ATOM 2224 C C . PRO B 1 134 ? 6.008 9.039 -7.781 1 95.12 134 PRO B C 1
ATOM 2226 O O . PRO B 1 134 ? 6.43 10.055 -7.234 1 95.12 134 PRO B O 1
ATOM 2229 N N . LEU B 1 135 ? 6.355 8.617 -8.938 1 95.81 135 LEU B N 1
ATOM 2230 C CA . LEU B 1 135 ? 7.34 9.328 -9.742 1 95.81 135 LEU B CA 1
ATOM 2231 C C . LEU B 1 135 ? 6.734 9.773 -11.07 1 95.81 135 LEU B C 1
ATOM 2233 O O . LEU B 1 135 ? 5.816 9.125 -11.586 1 95.81 135 LEU B O 1
ATOM 2237 N N . PRO B 1 136 ? 7.301 10.883 -11.57 1 93.69 136 PRO B N 1
ATOM 2238 C CA . PRO B 1 136 ? 6.977 11.148 -12.969 1 93.69 136 PRO B CA 1
ATOM 2239 C C . PRO B 1 136 ? 7.289 9.969 -13.883 1 93.69 136 PRO B C 1
ATOM 2241 O O . PRO B 1 136 ? 8.297 9.273 -13.68 1 93.69 136 PRO B O 1
ATOM 2244 N N . ASP B 1 137 ? 6.52 9.719 -14.938 1 93.5 137 ASP B N 1
ATOM 2245 C CA . ASP B 1 137 ? 6.617 8.547 -15.789 1 93.5 137 ASP B CA 1
ATOM 2246 C C . ASP B 1 137 ? 8.008 8.422 -16.406 1 93.5 137 ASP B C 1
ATOM 2248 O O . ASP B 1 137 ? 8.539 7.32 -16.547 1 93.5 137 ASP B O 1
ATOM 2252 N N . GLU B 1 138 ? 8.539 9.516 -16.75 1 95.56 138 GLU B N 1
ATOM 2253 C CA . GLU B 1 138 ? 9.859 9.5 -17.375 1 95.56 138 GLU B CA 1
ATOM 2254 C C . GLU B 1 138 ? 10.914 8.961 -16.422 1 95.56 138 GLU B C 1
ATOM 2256 O O . GLU B 1 138 ? 11.75 8.141 -16.812 1 95.56 138 GLU B O 1
ATOM 2261 N N . ILE B 1 139 ? 10.891 9.422 -15.172 1 95.94 139 ILE B N 1
ATOM 2262 C CA . ILE B 1 139 ? 11.844 8.977 -14.164 1 95.94 139 ILE B CA 1
ATOM 2263 C C . ILE B 1 139 ? 11.609 7.5 -13.844 1 95.94 139 ILE B C 1
ATOM 2265 O O . ILE B 1 139 ? 12.555 6.715 -13.773 1 95.94 139 ILE B O 1
ATOM 2269 N N . ALA B 1 140 ? 10.367 7.109 -13.672 1 96.31 140 ALA B N 1
ATOM 2270 C CA . ALA B 1 140 ? 10.031 5.715 -13.414 1 96.31 140 ALA B CA 1
ATOM 2271 C C . ALA B 1 140 ? 10.539 4.809 -14.531 1 96.31 140 ALA B C 1
ATOM 2273 O O . ALA B 1 140 ? 11.07 3.729 -14.266 1 96.31 140 ALA B O 1
ATOM 2274 N N . HIS B 1 141 ? 10.414 5.285 -15.742 1 96.38 141 HIS B N 1
ATOM 2275 C CA . HIS B 1 141 ? 10.836 4.492 -16.891 1 96.38 141 HIS B CA 1
ATOM 2276 C C . HIS B 1 141 ? 12.352 4.336 -16.922 1 96.38 141 HIS B C 1
ATOM 2278 O O . HIS B 1 141 ? 12.867 3.279 -17.297 1 96.38 141 HIS B O 1
ATOM 2284 N N . GLN B 1 142 ? 13.031 5.34 -16.562 1 97.31 142 GLN B N 1
ATOM 2285 C CA . GLN B 1 142 ? 14.492 5.266 -16.531 1 97.31 142 GLN B CA 1
ATOM 2286 C C . GLN B 1 142 ? 14.961 4.168 -15.578 1 97.31 142 GLN B C 1
ATOM 2288 O O . GLN B 1 142 ? 15.992 3.537 -15.82 1 97.31 142 GLN B O 1
ATOM 2293 N N . ILE B 1 143 ? 14.234 3.924 -14.586 1 97.31 143 ILE B N 1
ATOM 2294 C CA . ILE B 1 143 ? 14.594 2.879 -13.633 1 97.31 143 ILE B CA 1
ATOM 2295 C C . ILE B 1 143 ? 14.078 1.53 -14.133 1 97.31 143 ILE B C 1
ATOM 2297 O O . ILE B 1 143 ? 14.836 0.558 -14.195 1 97.31 143 ILE B O 1
ATOM 2301 N N . SER B 1 144 ? 12.852 1.521 -14.586 1 96.75 144 SER B N 1
ATOM 2302 C CA . SER B 1 144 ? 12.148 0.263 -14.82 1 96.75 144 SER B CA 1
ATOM 2303 C C . SER B 1 144 ? 12.555 -0.358 -16.156 1 96.75 144 SER B C 1
ATOM 2305 O O . SER B 1 144 ? 12.359 -1.555 -16.375 1 96.75 144 SER B O 1
ATOM 2307 N N . HIS B 1 145 ? 13.023 0.424 -17.016 1 94.94 145 HIS B N 1
ATOM 2308 C CA . HIS B 1 145 ? 13.266 -0.082 -18.359 1 94.94 145 HIS B CA 1
ATOM 2309 C C . HIS B 1 145 ? 14.266 -1.227 -18.359 1 94.94 145 HIS B C 1
ATOM 2311 O O . HIS B 1 145 ? 14.375 -1.98 -19.328 1 94.94 145 HIS B O 1
ATOM 2317 N N . LYS B 1 146 ? 14.969 -1.407 -17.312 1 93.44 146 LYS B N 1
ATOM 2318 C CA . LYS B 1 146 ? 15.938 -2.492 -17.188 1 93.44 146 LYS B CA 1
ATOM 2319 C C . LYS B 1 146 ? 15.297 -3.729 -16.562 1 93.44 146 LYS B C 1
ATOM 2321 O O . LYS B 1 146 ? 15.969 -4.746 -16.359 1 93.44 146 LYS B O 1
ATOM 2326 N N . PHE B 1 147 ? 14.094 -3.654 -16.25 1 97 147 PHE B N 1
ATOM 2327 C CA . PHE B 1 147 ? 13.383 -4.73 -15.562 1 97 147 PHE B CA 1
ATOM 2328 C C . PHE B 1 147 ? 12.133 -5.133 -16.344 1 97 147 PHE B C 1
ATOM 2330 O O . PHE B 1 147 ? 11.539 -4.309 -17.047 1 97 147 PHE B O 1
ATOM 2337 N N . HIS B 1 148 ? 11.742 -6.309 -16.234 1 95.44 148 HIS B N 1
ATOM 2338 C CA . HIS B 1 148 ? 10.492 -6.797 -16.812 1 95.44 148 HIS B CA 1
ATOM 2339 C C . HIS B 1 148 ? 9.367 -6.766 -15.773 1 95.44 148 HIS B C 1
ATOM 2341 O O . HIS B 1 148 ? 9.625 -6.852 -14.57 1 95.44 148 HIS B O 1
ATOM 2347 N N . LEU B 1 149 ? 8.188 -6.605 -16.344 1 94.56 149 LEU B N 1
ATOM 2348 C CA . LEU B 1 149 ? 7.031 -6.734 -15.469 1 94.56 149 LEU B CA 1
ATOM 2349 C C . LEU B 1 149 ? 7.074 -8.055 -14.703 1 94.56 149 LEU B C 1
ATOM 2351 O O . LEU B 1 149 ? 7.562 -9.062 -15.219 1 94.56 149 LEU B O 1
ATOM 2355 N N . TYR B 1 150 ? 6.641 -8.023 -13.523 1 95.31 150 TYR B N 1
ATOM 2356 C CA . TYR B 1 150 ? 6.738 -9.227 -12.695 1 95.31 150 TYR B CA 1
ATOM 2357 C C . TYR B 1 150 ? 5.895 -10.352 -13.281 1 95.31 150 TYR B C 1
ATOM 2359 O O . TYR B 1 150 ? 4.691 -10.188 -13.5 1 95.31 150 TYR B O 1
#

Secondary structure (DSSP, 8-state):
-EEEEEEESTT---HHHHHHHHHHHHHHHHHHHHHTTTTEEEEEETTEEEEEEEEEEEEHHIIIIIITT--EEEEEEESSHHHHHHHHHHHHHTT--BTTTEEEEEE--SSS---SEE-TT--EEEEEEEEEEEE-HHHHHHHHTTSEE-/-EEEEEEESTT---HHHHHHHHHHHHHHHHHHHHHTTTTEEEEEETTEEEEEEEEEEEEHHIIIIIITT--EEEEEEESSHHHHHHHHHHHHHTT--BTTTEEEEEE--SSS---SEE-TT--EEEEEEEEEEEE-HHHHHHHHTTSEE-

Radius of gyration: 18.89 Å; Cα contacts (8 Å, |Δi|>4): 641; chains: 2; bounding box: 44×53×50 Å

InterPro domains:
  IPR002833 Peptidyl-tRNA hydrolase, PTH2 [PF01981] (1-150)
  IPR002833 Peptidyl-tRNA hydrolase, PTH2 [PTHR12649] (5-150)
  IPR023476 Peptidyl-tRNA hydrolase II domain superfamily [G3DSA:3.40.1490.10] (1-150)
  IPR023476 Peptidyl-tRNA hydrolase II domain superfamily [SSF102462] (2-150)

Foldseek 3Di:
DEKEKEWECQQVDDPVVLVVQVVCFACLQPVVCVVVVNQKDFDDDPRDGPDIDHDDDDDPCCCVPCVVHPHHYFYWYDHDDVSQVVLVVQCVVVVHDESNFKYFTKDQPPPRGDFPDADPVRGGIGGTMMIGHDDDPVSSCSSPVVTGGD/DAKEKEWECQQVDDPVVLVVQVVCFACLQPVVCVVVVNQKDFDDDPRDGDDIDHDDDDDPCCCVPCVVHPHHYFYWYDHDDVSQVVLVVQCVVVVHDESNFKYFTKDQPPDRGDFPDADPVRGGIGGTMMIGHDDDPVSSCSSPVVTGGD

Solvent-accessible surface area (backbone atoms only — not comparable to full-atom values): 15643 Å² total; per-residue (Å²): 86,30,26,45,33,40,30,44,51,66,75,64,60,51,56,25,56,46,18,41,53,44,25,52,23,61,41,37,65,62,43,49,48,48,37,72,46,46,55,50,43,77,36,70,54,99,91,34,76,63,22,31,40,34,47,43,84,37,51,42,64,51,43,63,44,28,47,56,51,56,77,46,60,46,42,27,34,20,71,32,73,68,52,46,50,47,48,51,50,50,40,45,73,72,67,46,41,80,81,62,43,29,40,81,35,63,41,64,40,87,73,89,49,70,55,78,44,63,49,96,87,65,51,34,25,28,82,44,34,40,12,29,42,73,28,55,54,70,62,45,42,71,54,43,71,81,42,48,73,72,87,32,26,46,32,38,31,44,51,66,75,64,59,51,54,27,57,45,18,41,54,44,26,51,23,61,40,37,64,62,44,50,48,47,38,72,47,46,55,50,43,78,36,71,54,96,91,35,76,63,21,32,40,34,47,42,83,37,52,42,63,52,42,63,45,30,47,57,51,59,78,45,61,47,40,27,31,19,71,32,73,68,53,46,50,48,48,52,50,49,38,45,74,73,67,45,42,80,83,63,42,28,40,81,36,64,43,65,40,86,74,90,49,71,57,76,43,62,48,97,86,66,51,34,26,29,82,45,34,40,12,28,42,74,28,55,53,69,63,46,42,71,52,42,72,82,42,46,75,70